Protein AF-A0A1G9I8E8-F1 (afdb_monomer)

Solvent-accessible surface area (backbone atoms only — not comparable to full-atom values): 15806 Å² total; per-residue (Å²): 134,72,60,66,37,45,59,70,52,92,55,31,94,71,44,56,79,74,56,64,44,58,50,20,52,48,49,40,49,53,46,50,48,42,73,75,57,75,45,75,67,57,52,51,50,52,47,48,40,61,58,53,51,22,57,73,54,73,74,30,82,62,73,61,39,42,29,43,33,26,44,36,33,42,28,28,50,60,29,38,78,74,76,33,38,45,76,65,53,34,49,56,37,52,53,52,56,66,71,46,55,42,87,57,97,83,42,55,46,37,43,31,78,93,46,87,48,34,33,33,67,28,37,22,41,37,15,36,40,26,40,76,74,68,38,51,69,61,14,51,53,30,50,53,46,42,53,77,74,31,41,44,97,70,52,51,37,31,44,41,78,59,100,64,84,65,53,76,52,55,31,39,42,13,28,44,32,33,27,27,47,73,73,67,40,51,70,57,27,34,50,34,32,42,38,39,54,75,72,46,32,56,98,51,22,59,51,47,41,58,16,22,59,38,11,32,27,40,12,50,18,26,38,23,25,33,54,37,25,76,74,65,21,63,46,21,42,50,35,33,47,48,25,32,52,36,32,60,75,21,40,24,79,56,97,91,44,80,39,29,29,32,42,35,90,42,74,24,63,80,56,54,84,85,56,54,76,38,71,92,75,46,99,89,55,57,49,27,35,69,49,24,42,18,21,39,32,6,40,51,13,45,50,33,24,45,58,24,39,79,74,109

pLDDT: mean 91.64, std 12.56, range [36.28, 98.94]

Structure (mmCIF, N/CA/C/O backbone):
data_AF-A0A1G9I8E8-F1
#
_entry.id   AF-A0A1G9I8E8-F1
#
loop_
_atom_site.group_PDB
_atom_site.id
_atom_site.type_symbol
_atom_site.label_atom_id
_atom_site.label_alt_id
_atom_site.label_comp_id
_atom_site.label_asym_id
_atom_site.label_entity_id
_atom_site.label_seq_id
_atom_site.pdbx_PDB_ins_code
_atom_site.Cartn_x
_atom_site.Cartn_y
_atom_site.Cartn_z
_atom_site.occupancy
_atom_site.B_iso_or_equiv
_atom_site.auth_seq_id
_atom_site.auth_comp_id
_atom_site.auth_asym_id
_atom_site.auth_atom_id
_atom_site.pdbx_PDB_model_num
ATOM 1 N N . MET A 1 1 ? 11.125 9.850 12.693 1.00 78.88 1 MET A N 1
ATOM 2 C CA . MET A 1 1 ? 10.983 8.416 12.355 1.00 78.88 1 MET A CA 1
ATOM 3 C C . MET A 1 1 ? 10.297 7.734 13.520 1.00 78.88 1 MET A C 1
ATOM 5 O O . MET A 1 1 ? 10.462 8.196 14.642 1.00 78.88 1 MET A O 1
ATOM 9 N N . GLY A 1 2 ? 9.514 6.694 13.264 1.00 77.44 2 GLY A N 1
ATOM 10 C CA . GLY A 1 2 ? 8.785 5.965 14.300 1.00 77.44 2 GLY A CA 1
ATOM 11 C C . GLY A 1 2 ? 9.647 4.918 14.993 1.00 77.44 2 GLY A C 1
ATOM 12 O O . GLY A 1 2 ? 10.607 4.397 14.416 1.00 77.44 2 GLY A O 1
ATOM 13 N N . ILE A 1 3 ? 9.295 4.603 16.234 1.00 82.25 3 ILE A N 1
ATOM 14 C CA . ILE A 1 3 ? 9.766 3.395 16.910 1.00 82.25 3 ILE A CA 1
ATOM 15 C C . ILE A 1 3 ? 9.021 2.201 16.304 1.00 82.25 3 ILE A C 1
ATOM 17 O O . ILE A 1 3 ? 7.845 2.303 15.973 1.00 82.25 3 ILE A O 1
ATOM 21 N N . THR A 1 4 ? 9.713 1.082 16.116 1.00 80.19 4 THR A N 1
ATOM 22 C CA . THR A 1 4 ? 9.204 -0.058 15.340 1.00 80.19 4 THR A CA 1
ATOM 23 C C . THR A 1 4 ? 8.465 -1.087 16.187 1.00 80.19 4 THR A C 1
ATOM 25 O O . THR A 1 4 ? 7.827 -1.975 15.630 1.00 80.19 4 THR A O 1
ATOM 28 N N . SER A 1 5 ? 8.528 -0.960 17.517 1.00 77.56 5 SER A N 1
ATOM 29 C CA . SER A 1 5 ? 7.741 -1.772 18.442 1.00 77.56 5 SER A CA 1
ATOM 30 C C . SER A 1 5 ? 7.311 -1.025 19.707 1.00 77.56 5 SER A C 1
ATOM 32 O O . SER A 1 5 ? 8.033 -0.152 20.191 1.00 77.56 5 SER A O 1
ATOM 34 N N . PHE A 1 6 ? 6.163 -1.401 20.270 1.00 76.56 6 PHE A N 1
ATOM 35 C CA . PHE A 1 6 ? 5.675 -0.915 21.560 1.00 76.56 6 PHE A CA 1
ATOM 36 C C . PHE A 1 6 ? 5.476 -2.066 22.569 1.00 76.56 6 PHE A C 1
ATOM 38 O O . PHE A 1 6 ? 4.923 -3.096 22.195 1.00 76.56 6 PHE A O 1
ATOM 45 N N . PRO A 1 7 ? 5.866 -1.916 23.852 1.00 80.12 7 PRO A N 1
ATOM 46 C CA . PRO A 1 7 ? 6.802 -0.919 24.363 1.00 80.12 7 PRO A CA 1
ATOM 47 C C . PRO A 1 7 ? 8.157 -0.950 23.636 1.00 80.12 7 PRO A C 1
ATOM 49 O O . PRO A 1 7 ? 8.53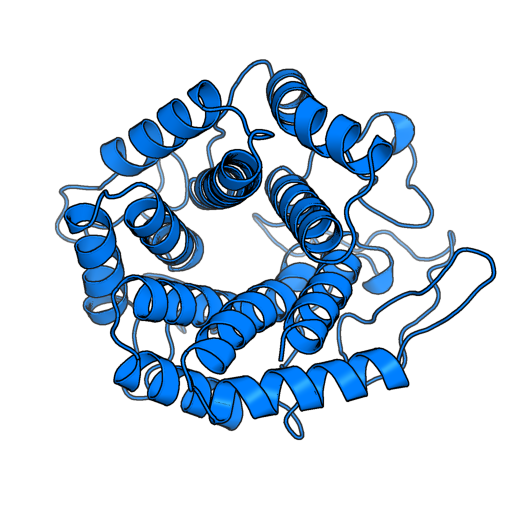1 -2.013 23.123 1.00 80.12 7 PRO A O 1
ATOM 52 N N . PRO A 1 8 ? 8.898 0.175 23.596 1.00 75.31 8 PRO A N 1
ATOM 53 C CA . PRO A 1 8 ? 10.146 0.279 22.846 1.00 75.31 8 PRO A CA 1
ATOM 54 C C . PRO A 1 8 ? 11.163 -0.806 23.229 1.00 75.31 8 PRO A C 1
ATOM 56 O O . PRO A 1 8 ? 11.521 -0.948 24.397 1.00 75.31 8 PRO A O 1
ATOM 59 N N . ALA A 1 9 ? 11.663 -1.554 22.242 1.00 68.88 9 ALA A N 1
ATOM 60 C CA . ALA A 1 9 ? 12.766 -2.493 22.448 1.00 68.88 9 ALA A CA 1
ATOM 61 C C . ALA A 1 9 ? 14.084 -1.767 22.802 1.00 68.88 9 ALA A C 1
ATOM 63 O O . ALA A 1 9 ? 14.264 -0.578 22.518 1.00 68.88 9 ALA A O 1
ATOM 64 N N . ALA A 1 10 ? 15.052 -2.486 23.379 1.00 61.44 10 ALA A N 1
ATOM 65 C CA . ALA A 1 10 ? 16.385 -1.937 23.629 1.00 61.44 10 ALA A CA 1
ATOM 66 C C . ALA A 1 10 ? 17.009 -1.401 22.322 1.00 61.44 10 ALA A C 1
ATOM 68 O O . ALA A 1 10 ? 17.051 -2.095 21.310 1.00 61.44 10 ALA A O 1
ATOM 69 N N . GLY A 1 11 ? 17.474 -0.146 22.329 1.00 58.06 11 GLY A N 1
ATOM 70 C CA . GLY A 1 11 ? 18.003 0.525 21.132 1.00 58.06 11 GLY A CA 1
ATOM 71 C C . GLY A 1 11 ? 16.961 1.242 20.257 1.00 58.06 11 GLY A C 1
ATOM 72 O O . GLY A 1 11 ? 17.349 1.905 19.293 1.00 58.06 11 GLY A O 1
ATOM 73 N N . ALA A 1 12 ? 15.671 1.208 20.616 1.00 61.28 12 ALA A N 1
ATOM 74 C CA . ALA A 1 12 ? 14.590 1.910 19.913 1.00 61.28 12 ALA A CA 1
ATOM 75 C C . ALA A 1 12 ? 14.797 3.430 19.800 1.00 61.28 12 ALA A C 1
ATOM 77 O O . ALA A 1 12 ? 14.439 4.014 18.780 1.00 61.28 12 ALA A O 1
ATOM 78 N N . ALA A 1 13 ? 15.446 4.056 20.790 1.00 59.62 13 ALA A N 1
ATOM 79 C CA . ALA A 1 13 ? 15.828 5.474 20.744 1.00 59.62 13 ALA A CA 1
ATOM 80 C C . ALA A 1 13 ? 16.757 5.799 19.558 1.00 59.62 13 ALA A C 1
ATOM 82 O O . ALA A 1 13 ? 16.776 6.913 19.040 1.00 59.62 13 ALA A O 1
ATOM 83 N N . TRP A 1 14 ? 17.504 4.800 19.081 1.00 57.22 14 TRP A N 1
ATOM 84 C CA . TRP A 1 14 ? 18.356 4.913 17.906 1.00 57.22 14 TRP A CA 1
ATOM 85 C C . TRP A 1 14 ? 17.655 4.471 16.624 1.00 57.22 14 TRP A C 1
ATOM 87 O O . TRP A 1 14 ? 18.311 4.492 15.586 1.00 57.22 14 TRP A O 1
ATOM 97 N N . HIS A 1 15 ? 16.370 4.101 16.649 1.00 61.69 15 HIS A N 1
ATOM 98 C CA . HIS A 1 15 ? 15.618 3.578 15.499 1.00 61.69 15 HIS A CA 1
ATOM 99 C C . HIS A 1 15 ? 16.387 2.481 14.739 1.00 61.69 15 HIS A C 1
ATOM 101 O O . HIS A 1 15 ? 16.534 2.538 13.517 1.00 61.69 15 HIS A O 1
ATOM 107 N N . ARG A 1 16 ? 16.972 1.532 15.480 1.00 63.31 16 ARG A N 1
ATOM 108 C CA . ARG A 1 16 ? 17.657 0.361 14.923 1.00 63.31 16 ARG A CA 1
ATOM 109 C C . ARG A 1 16 ? 16.855 -0.903 15.256 1.00 63.31 16 ARG A C 1
ATOM 111 O O . ARG A 1 16 ? 16.510 -1.059 16.425 1.00 63.31 16 ARG A O 1
ATOM 118 N N . PRO A 1 17 ? 16.622 -1.808 14.286 1.00 68.25 17 PRO A N 1
ATOM 119 C CA . PRO A 1 17 ? 16.929 -1.692 12.851 1.00 68.25 17 PRO A CA 1
ATOM 120 C C . PRO A 1 17 ? 16.013 -0.686 12.119 1.00 68.25 17 PRO A C 1
ATOM 122 O O . PRO A 1 17 ? 14.910 -0.386 12.571 1.00 68.25 17 PRO A O 1
ATOM 125 N N . LEU A 1 18 ? 16.482 -0.146 10.985 1.00 77.62 18 LEU A N 1
ATOM 126 C CA . LEU A 1 18 ? 15.663 0.701 10.112 1.00 77.62 18 LEU A CA 1
ATOM 127 C C . LEU A 1 18 ? 14.768 -0.193 9.246 1.00 77.62 18 LEU A C 1
ATOM 129 O O . LEU A 1 18 ? 15.225 -0.734 8.243 1.00 77.62 18 LEU A O 1
ATOM 133 N N . HIS A 1 19 ? 13.493 -0.316 9.608 1.00 83.81 19 HIS A N 1
ATOM 134 C CA . HIS A 1 19 ? 12.483 -0.941 8.750 1.00 83.81 19 HIS A CA 1
ATOM 135 C C . HIS A 1 19 ? 12.032 0.056 7.680 1.00 83.81 19 HIS A C 1
ATOM 137 O O . HIS A 1 19 ? 11.058 0.783 7.869 1.00 83.81 19 HIS A O 1
ATOM 143 N N . TYR A 1 20 ? 12.803 0.137 6.592 1.00 87.94 20 TYR A N 1
ATOM 144 C CA . TYR A 1 20 ? 12.691 1.181 5.571 1.00 87.94 20 TYR A CA 1
ATOM 145 C C . TYR A 1 20 ? 11.255 1.345 5.047 1.00 87.94 20 TYR A C 1
ATOM 147 O O . TYR A 1 20 ? 10.706 2.446 5.103 1.00 87.94 20 TYR A O 1
ATOM 155 N N . TRP A 1 21 ? 10.607 0.256 4.627 1.00 92.25 21 TRP A N 1
ATOM 156 C CA . TRP A 1 21 ? 9.250 0.325 4.082 1.00 92.25 21 TRP A CA 1
ATOM 157 C C . TRP A 1 21 ? 8.161 0.563 5.145 1.00 92.25 21 TRP A C 1
ATOM 159 O O . TRP A 1 21 ? 7.187 1.261 4.874 1.00 92.25 21 TRP A O 1
ATOM 169 N N . TRP A 1 22 ? 8.352 0.126 6.399 1.00 94.19 22 TRP A N 1
ATOM 170 C CA . TRP A 1 22 ? 7.441 0.506 7.495 1.00 94.19 22 TRP A CA 1
ATOM 171 C C . TRP A 1 22 ? 7.493 2.014 7.750 1.00 94.19 22 TRP A C 1
ATOM 173 O O . TRP A 1 22 ? 6.471 2.642 8.012 1.00 94.19 22 TRP A O 1
ATOM 183 N N . GLN A 1 23 ? 8.681 2.619 7.655 1.00 95.19 23 GLN A N 1
ATOM 184 C CA . GLN A 1 23 ? 8.829 4.069 7.782 1.00 95.19 23 GLN A CA 1
ATOM 185 C C . GLN A 1 23 ? 8.216 4.816 6.590 1.00 95.19 23 GLN A C 1
ATOM 187 O O . GLN A 1 23 ? 7.654 5.890 6.793 1.00 95.19 23 GLN A O 1
ATOM 192 N N . ALA A 1 24 ? 8.268 4.256 5.377 1.00 96.88 24 ALA A N 1
ATOM 193 C CA . ALA A 1 24 ? 7.539 4.805 4.232 1.00 96.88 24 ALA A CA 1
ATOM 194 C C . ALA A 1 24 ? 6.025 4.841 4.505 1.00 96.88 24 ALA A C 1
ATOM 196 O O . ALA A 1 24 ? 5.392 5.883 4.353 1.00 96.88 24 ALA A O 1
ATOM 197 N N . HIS A 1 25 ? 5.468 3.752 5.031 1.00 98.06 25 HIS A N 1
ATOM 198 C CA . HIS A 1 25 ? 4.057 3.698 5.403 1.00 98.06 25 HIS A CA 1
ATOM 199 C C . HIS A 1 25 ? 3.689 4.582 6.602 1.00 98.06 25 HIS A C 1
ATOM 201 O O . HIS A 1 25 ? 2.579 5.106 6.664 1.00 98.06 25 HIS A O 1
ATOM 207 N N . LEU A 1 26 ? 4.615 4.819 7.534 1.00 97.81 26 LEU A N 1
ATOM 208 C CA . LEU A 1 26 ? 4.418 5.820 8.581 1.00 97.81 26 LEU A CA 1
ATOM 209 C C . LEU A 1 26 ? 4.316 7.234 7.997 1.00 97.81 26 LEU A C 1
ATOM 211 O O . LEU A 1 26 ? 3.453 8.000 8.418 1.00 97.81 26 LEU A O 1
ATOM 215 N N . LEU A 1 27 ? 5.167 7.580 7.024 1.00 98.12 27 LEU A N 1
ATOM 216 C CA . LEU A 1 27 ? 5.048 8.846 6.300 1.00 98.12 27 LEU A CA 1
ATOM 217 C C . LEU A 1 27 ? 3.691 8.943 5.590 1.00 98.12 27 LEU A C 1
ATOM 219 O O . LEU A 1 27 ? 3.035 9.977 5.687 1.00 98.12 27 LEU A O 1
ATOM 223 N N . ASP A 1 28 ? 3.227 7.862 4.963 1.00 97.38 28 ASP A N 1
ATOM 224 C CA . ASP A 1 28 ? 1.892 7.803 4.359 1.00 97.38 28 ASP A CA 1
ATOM 225 C C . ASP A 1 28 ? 0.756 8.058 5.357 1.00 97.38 28 ASP A C 1
ATOM 227 O O . ASP A 1 28 ? -0.185 8.782 5.022 1.00 97.38 28 ASP A O 1
ATOM 231 N N . CYS A 1 29 ? 0.830 7.488 6.563 1.00 98.31 29 CYS A N 1
ATOM 232 C CA . CYS A 1 29 ? -0.161 7.708 7.620 1.00 98.31 29 CYS A CA 1
ATOM 233 C C . CYS A 1 29 ? -0.113 9.141 8.170 1.00 98.31 29 CYS A C 1
ATOM 235 O O . CYS A 1 29 ? -1.158 9.726 8.448 1.00 98.31 29 CYS A O 1
ATOM 237 N N . LEU A 1 30 ? 1.078 9.742 8.277 1.00 98.25 30 LEU A N 1
ATOM 238 C CA . LEU A 1 30 ? 1.219 11.159 8.631 1.00 98.25 30 LEU A CA 1
ATOM 239 C C . LEU A 1 30 ? 0.585 12.062 7.566 1.00 98.25 30 LEU A C 1
ATOM 241 O O . LEU A 1 30 ? -0.090 13.029 7.912 1.00 98.25 30 LEU A O 1
ATOM 245 N N . VAL A 1 31 ? 0.762 11.730 6.283 1.00 98.44 31 VAL A N 1
ATOM 246 C CA . VAL A 1 31 ? 0.091 12.424 5.176 1.00 98.44 31 VAL A CA 1
ATOM 247 C C . VAL A 1 31 ? -1.424 12.237 5.252 1.00 98.44 31 VAL A C 1
ATOM 249 O O . VAL A 1 31 ? -2.157 13.191 5.003 1.00 98.44 31 VAL A O 1
ATOM 252 N N . ASP A 1 32 ? -1.918 11.051 5.623 1.00 98.19 32 ASP A N 1
ATOM 253 C CA . ASP A 1 32 ? -3.357 10.848 5.800 1.00 98.19 32 ASP A CA 1
ATOM 254 C C . ASP A 1 32 ? -3.952 11.738 6.886 1.00 98.19 32 ASP A C 1
ATOM 256 O O . ASP A 1 32 ? -4.962 12.400 6.638 1.00 98.19 32 ASP A O 1
ATOM 260 N N . ALA A 1 33 ? -3.291 11.785 8.042 1.00 97.06 33 ALA A N 1
ATOM 261 C CA . ALA A 1 33 ? -3.691 12.621 9.161 1.00 97.06 33 ALA A CA 1
ATOM 262 C C . ALA A 1 33 ? -3.659 14.113 8.791 1.00 97.06 33 ALA A C 1
ATOM 264 O O . ALA A 1 33 ? -4.576 14.849 9.138 1.00 97.06 33 ALA A O 1
ATOM 265 N N . GLU A 1 34 ? -2.645 14.551 8.037 1.00 97.88 34 GLU A N 1
ATOM 266 C CA . GLU A 1 34 ? -2.541 15.930 7.541 1.00 97.88 34 GLU A CA 1
ATOM 267 C C . GLU A 1 34 ? -3.648 16.301 6.554 1.00 97.88 34 GLU A C 1
ATOM 269 O O . GLU A 1 34 ? -4.149 17.420 6.588 1.00 97.88 34 GLU A O 1
ATOM 274 N N . LEU A 1 35 ? -4.051 15.368 5.689 1.00 96.56 35 LEU A N 1
ATOM 275 C CA . LEU A 1 35 ? -5.172 15.573 4.772 1.00 96.56 35 LEU A CA 1
ATOM 276 C C . LEU A 1 35 ? -6.515 15.666 5.504 1.00 96.56 35 LEU A C 1
ATOM 278 O O . LEU A 1 35 ? -7.402 16.380 5.039 1.00 96.56 35 LEU A O 1
ATOM 282 N N . ARG A 1 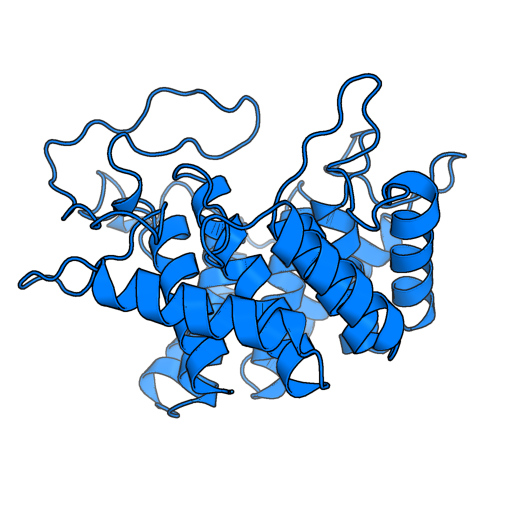36 ? -6.685 14.926 6.605 1.00 96.25 36 ARG A N 1
ATOM 283 C CA . ARG A 1 36 ? -7.922 14.923 7.395 1.00 96.25 36 ARG A CA 1
ATOM 284 C C . ARG A 1 36 ? -8.026 16.144 8.305 1.00 96.25 36 ARG A C 1
ATOM 286 O O . ARG A 1 36 ? -9.084 16.758 8.374 1.00 96.25 36 ARG A O 1
ATOM 293 N N . GLU A 1 37 ? -6.952 16.475 9.009 1.00 96.75 37 GLU A N 1
ATOM 294 C CA . GLU A 1 37 ? -6.942 17.520 10.033 1.00 96.75 37 GLU A CA 1
ATOM 295 C C . GLU A 1 37 ? -5.572 18.214 10.058 1.00 96.75 37 GLU A C 1
ATOM 297 O O . GLU A 1 37 ? -4.685 17.761 10.783 1.00 96.75 37 GLU A O 1
ATOM 302 N N . PRO A 1 38 ? -5.361 19.279 9.262 1.00 97.06 38 PRO A N 1
ATOM 303 C CA . PRO A 1 38 ? -4.060 19.933 9.119 1.00 97.06 38 PRO A CA 1
ATOM 304 C C . PRO A 1 38 ? -3.456 20.407 10.446 1.00 97.06 38 PRO A C 1
ATOM 306 O O . PRO A 1 38 ? -4.143 21.022 11.258 1.00 97.06 38 PRO A O 1
ATOM 309 N N . ASP A 1 39 ? -2.158 20.163 10.644 1.00 97.75 39 ASP A N 1
ATOM 310 C CA . ASP A 1 39 ? -1.444 20.528 11.873 1.00 97.75 39 ASP A CA 1
ATOM 311 C C . ASP A 1 39 ? 0.004 20.965 11.581 1.00 97.75 39 ASP A C 1
ATOM 313 O O . ASP A 1 39 ? 0.771 20.263 10.922 1.00 97.75 39 ASP A O 1
ATOM 317 N N . GLU A 1 40 ? 0.413 22.129 12.093 1.00 97.50 40 GLU A N 1
ATOM 318 C CA . GLU A 1 40 ? 1.741 22.707 11.833 1.00 97.50 40 GLU A CA 1
ATOM 319 C C . GLU A 1 40 ? 2.909 21.849 12.348 1.00 97.50 40 GLU A C 1
ATOM 321 O O . GLU A 1 40 ? 3.964 21.781 11.705 1.00 97.50 40 GLU A O 1
ATOM 326 N N . GLU A 1 41 ? 2.757 21.174 13.488 1.00 97.00 41 GLU A N 1
ATOM 327 C CA . GLU A 1 41 ? 3.775 20.259 14.001 1.00 97.00 41 GLU A CA 1
ATOM 328 C C . GLU A 1 41 ? 3.900 19.039 13.084 1.00 97.00 41 GLU A C 1
ATOM 330 O O . GLU A 1 41 ? 5.008 18.674 12.669 1.00 97.00 41 GLU A O 1
ATOM 335 N N . ARG A 1 42 ? 2.770 18.471 12.659 1.00 97.19 42 ARG A N 1
ATOM 336 C CA . ARG A 1 42 ? 2.742 17.361 11.706 1.00 97.19 42 ARG A CA 1
ATOM 337 C C . ARG A 1 42 ? 3.365 17.744 10.371 1.00 97.19 42 ARG A C 1
ATOM 339 O O . ARG A 1 42 ? 4.181 16.986 9.845 1.00 97.19 42 ARG A O 1
ATOM 346 N N . ARG A 1 43 ? 3.088 18.940 9.847 1.00 97.94 43 ARG A N 1
ATOM 347 C CA . ARG A 1 43 ? 3.725 19.454 8.619 1.00 97.94 43 ARG A CA 1
ATOM 348 C C . ARG A 1 43 ? 5.242 19.505 8.737 1.00 97.94 43 ARG A C 1
ATOM 350 O O . ARG A 1 43 ? 5.944 19.124 7.796 1.00 97.94 43 ARG A O 1
ATOM 357 N N . ARG A 1 44 ? 5.768 19.950 9.884 1.00 97.25 44 ARG A N 1
ATOM 358 C CA . ARG A 1 44 ? 7.217 19.953 10.158 1.00 97.25 44 ARG A CA 1
ATOM 359 C C . ARG A 1 44 ? 7.777 18.534 10.185 1.00 97.25 44 ARG A C 1
ATOM 361 O O . ARG A 1 44 ? 8.830 18.301 9.590 1.00 97.25 44 ARG A O 1
ATOM 368 N N . LEU A 1 45 ? 7.069 17.592 10.813 1.00 96.62 45 LEU A N 1
ATOM 369 C CA . LEU A 1 45 ? 7.460 16.180 10.846 1.00 96.62 45 LEU A CA 1
ATOM 370 C C . LEU A 1 45 ? 7.500 15.566 9.442 1.00 96.62 45 LEU A C 1
ATOM 372 O O . LEU A 1 45 ? 8.521 14.981 9.080 1.00 96.62 45 LEU A O 1
ATOM 376 N N . ILE A 1 46 ? 6.448 15.748 8.637 1.00 98.12 46 ILE A N 1
ATOM 377 C CA . ILE A 1 46 ? 6.369 15.259 7.249 1.00 98.12 46 ILE A CA 1
ATOM 378 C C . ILE A 1 46 ? 7.518 15.842 6.423 1.00 98.12 46 ILE A C 1
ATOM 380 O O . ILE A 1 46 ? 8.237 15.091 5.772 1.00 98.12 46 ILE A O 1
ATOM 384 N N . ARG A 1 47 ? 7.767 17.155 6.511 1.00 97.56 47 ARG A N 1
ATOM 385 C CA . ARG A 1 47 ? 8.847 17.824 5.763 1.00 97.56 47 ARG A CA 1
ATOM 386 C C . ARG A 1 47 ? 10.244 17.328 6.150 1.00 97.56 47 ARG A C 1
ATOM 388 O O . ARG A 1 47 ? 11.132 17.253 5.305 1.00 97.56 47 ARG A O 1
ATOM 395 N N . ALA A 1 48 ? 10.469 17.008 7.423 1.00 96.94 48 ALA A N 1
ATOM 396 C CA . ALA A 1 48 ? 11.757 16.506 7.900 1.00 96.94 48 ALA A CA 1
ATOM 397 C C . ALA A 1 48 ? 11.972 15.008 7.601 1.00 96.94 48 ALA A C 1
ATOM 399 O O . ALA A 1 48 ? 13.117 14.541 7.574 1.00 96.94 48 ALA A O 1
ATOM 400 N N . PHE A 1 49 ? 10.893 14.252 7.376 1.00 97.12 49 PHE A N 1
ATOM 401 C CA . PHE A 1 49 ? 10.923 12.795 7.251 1.00 97.12 49 PHE A CA 1
ATOM 402 C C . PHE A 1 49 ? 11.804 12.287 6.095 1.00 97.12 49 PHE A C 1
ATOM 404 O O . PHE A 1 49 ? 12.644 11.419 6.358 1.00 97.12 49 PHE A O 1
ATOM 411 N N . PRO A 1 50 ? 11.717 12.823 4.854 1.00 96.00 50 PRO A N 1
ATOM 412 C CA . PRO A 1 50 ? 12.543 12.359 3.740 1.00 96.00 50 PRO A CA 1
ATOM 413 C C . PRO A 1 50 ? 14.038 12.475 4.030 1.00 96.00 50 PRO A C 1
ATOM 415 O O . PRO A 1 50 ? 14.798 11.527 3.832 1.00 96.00 50 PRO A O 1
ATOM 418 N N . ARG A 1 51 ? 14.463 13.614 4.588 1.00 95.31 51 ARG A N 1
ATOM 419 C CA . ARG A 1 51 ? 15.860 13.838 4.969 1.00 95.31 51 ARG A CA 1
ATOM 420 C C . ARG A 1 51 ? 16.305 12.867 6.061 1.00 95.31 51 ARG A C 1
ATOM 422 O O . ARG A 1 51 ? 17.423 12.360 5.993 1.00 95.31 51 ARG A O 1
ATOM 429 N N . ALA A 1 52 ? 15.458 12.601 7.056 1.00 94.25 52 ALA A N 1
ATOM 430 C CA . ALA A 1 52 ? 15.766 11.633 8.105 1.00 94.25 52 ALA A CA 1
ATOM 431 C C . ALA A 1 52 ? 15.965 10.223 7.525 1.00 94.25 52 ALA A C 1
ATOM 433 O O . ALA A 1 52 ? 16.962 9.578 7.845 1.00 94.25 52 ALA A O 1
ATOM 434 N N . MET A 1 53 ? 15.077 9.789 6.624 1.00 94.31 53 MET A N 1
ATOM 435 C CA . MET A 1 53 ? 15.207 8.525 5.891 1.00 94.31 53 MET A CA 1
ATOM 436 C C . MET A 1 53 ? 16.513 8.463 5.093 1.00 94.31 53 MET A C 1
ATOM 438 O O . MET A 1 53 ? 17.275 7.511 5.243 1.00 94.31 53 MET A O 1
ATOM 442 N N . TRP A 1 54 ? 16.826 9.506 4.319 1.00 95.06 54 TRP A N 1
ATOM 443 C CA . TRP A 1 54 ? 18.049 9.587 3.515 1.00 95.06 54 TRP A CA 1
ATOM 444 C C . TRP A 1 54 ? 19.325 9.459 4.354 1.00 95.06 54 TRP A C 1
ATOM 446 O O . TRP A 1 54 ? 20.190 8.642 4.039 1.00 95.06 54 TRP A O 1
ATOM 456 N N . VAL A 1 55 ? 19.440 10.213 5.455 1.00 94.25 55 VAL A N 1
ATOM 457 C CA . VAL A 1 55 ? 20.596 10.130 6.369 1.00 94.25 55 VAL A CA 1
ATOM 458 C C . VAL A 1 55 ? 20.721 8.725 6.955 1.00 94.25 55 VAL A C 1
ATOM 460 O O . VAL A 1 55 ? 21.810 8.155 7.013 1.00 94.25 55 VAL A O 1
ATOM 463 N N . ARG A 1 56 ? 19.600 8.142 7.379 1.00 89.31 56 ARG A N 1
ATOM 464 C CA . ARG A 1 56 ? 19.569 6.849 8.071 1.00 89.31 56 ARG A CA 1
ATOM 465 C C . ARG A 1 56 ? 19.813 5.666 7.148 1.00 89.31 56 ARG A C 1
ATOM 467 O O . ARG A 1 56 ? 20.376 4.673 7.596 1.00 89.31 56 ARG A O 1
ATOM 474 N N . ASN A 1 57 ? 19.491 5.815 5.870 1.00 92.44 57 ASN A N 1
ATOM 475 C CA . ASN A 1 57 ? 19.821 4.870 4.811 1.00 92.44 57 ASN A CA 1
ATOM 476 C C . ASN A 1 57 ? 21.240 5.090 4.226 1.00 92.44 57 ASN A C 1
ATOM 478 O O . ASN A 1 57 ? 21.547 4.679 3.106 1.00 92.44 57 ASN A O 1
ATOM 482 N N . GLY A 1 58 ? 22.128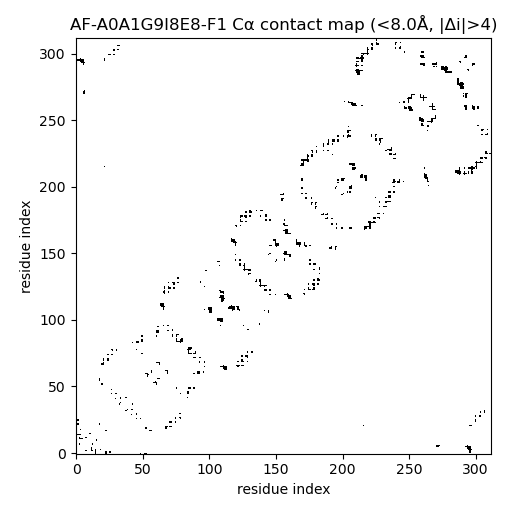 5.763 4.969 1.00 93.38 58 GLY A N 1
ATOM 483 C CA . GLY A 1 58 ? 23.519 5.980 4.567 1.00 93.38 58 GLY A CA 1
ATOM 484 C C . GLY A 1 58 ? 23.661 6.950 3.397 1.00 93.38 58 GLY A C 1
ATOM 485 O O . GLY A 1 58 ? 24.423 6.686 2.472 1.00 93.38 58 GLY A O 1
ATOM 486 N N . PHE A 1 59 ? 22.909 8.052 3.430 1.00 95.38 59 PHE A N 1
ATOM 487 C CA . PHE A 1 59 ? 22.889 9.085 2.390 1.00 95.38 59 PHE A CA 1
ATOM 488 C C . PHE A 1 59 ? 22.425 8.570 1.019 1.00 95.38 59 PHE A C 1
ATOM 490 O O . PHE A 1 59 ? 22.845 9.068 -0.031 1.00 95.38 59 PHE A O 1
ATOM 497 N N . ARG A 1 60 ? 21.512 7.592 1.016 1.00 95.12 60 ARG A N 1
ATOM 498 C CA . ARG A 1 60 ? 20.910 7.020 -0.194 1.00 95.12 60 ARG A CA 1
ATOM 499 C C . ARG A 1 60 ? 19.394 7.094 -0.138 1.00 95.12 60 ARG A C 1
ATOM 501 O O . ARG A 1 60 ? 18.782 6.830 0.892 1.00 95.12 60 ARG A O 1
ATOM 508 N N . TRP A 1 61 ? 18.787 7.438 -1.268 1.00 94.62 61 TRP A N 1
ATOM 509 C CA . TRP A 1 61 ? 17.332 7.419 -1.425 1.00 94.62 61 TRP A CA 1
ATOM 510 C C . TRP A 1 61 ? 16.791 6.020 -1.688 1.00 94.62 61 TRP A C 1
ATOM 512 O O . TRP A 1 61 ? 15.640 5.761 -1.385 1.00 94.62 61 TRP A O 1
ATOM 522 N N . THR A 1 62 ? 17.621 5.122 -2.209 1.00 95.38 62 THR A N 1
ATOM 523 C CA . THR A 1 62 ? 17.249 3.765 -2.608 1.00 95.38 62 THR A CA 1
ATOM 524 C C . THR A 1 62 ? 17.979 2.725 -1.759 1.00 95.38 62 THR A C 1
ATOM 526 O O . THR A 1 62 ? 18.984 3.034 -1.110 1.00 95.38 62 THR A O 1
ATOM 529 N N . ASN A 1 63 ? 17.480 1.492 -1.757 1.00 92.69 63 ASN A N 1
ATOM 530 C CA . ASN A 1 63 ? 18.153 0.326 -1.185 1.00 92.69 63 ASN A CA 1
ATOM 531 C C . ASN A 1 63 ? 18.208 -0.811 -2.232 1.00 92.69 63 ASN A C 1
ATOM 533 O O . ASN A 1 63 ? 18.117 -0.543 -3.433 1.00 92.69 63 ASN A O 1
ATOM 537 N N . ASP A 1 64 ? 18.419 -2.056 -1.808 1.00 94.56 64 ASP A N 1
ATOM 538 C CA . ASP A 1 64 ? 18.502 -3.190 -2.736 1.00 94.56 64 ASP A CA 1
ATOM 539 C C . ASP A 1 64 ? 17.140 -3.816 -3.075 1.00 94.56 64 ASP A C 1
ATOM 541 O O . ASP A 1 64 ? 17.084 -4.644 -3.979 1.00 94.56 64 ASP A O 1
ATOM 545 N N . TYR A 1 65 ? 16.062 -3.413 -2.402 1.00 95.75 65 TYR A N 1
ATOM 546 C CA . TYR A 1 65 ? 14.705 -3.945 -2.533 1.00 95.75 65 TYR A CA 1
ATOM 547 C C . TYR A 1 65 ? 13.830 -2.961 -3.325 1.00 95.75 65 TYR A C 1
ATOM 549 O O . TYR A 1 65 ? 13.641 -1.806 -2.945 1.00 95.75 65 TYR A O 1
ATOM 557 N N . TYR A 1 66 ? 13.334 -3.375 -4.491 1.00 97.50 66 TYR A N 1
ATOM 558 C CA . TYR A 1 66 ? 12.604 -2.468 -5.386 1.00 97.50 66 TYR A CA 1
ATOM 559 C C . TYR A 1 66 ? 11.185 -2.152 -4.905 1.00 97.50 66 TYR A C 1
ATOM 561 O O . TYR A 1 66 ? 10.653 -1.093 -5.230 1.00 97.50 66 TYR A O 1
ATOM 569 N N . ASP A 1 67 ? 10.596 -3.033 -4.108 1.00 96.06 67 ASP A N 1
ATOM 570 C CA . ASP A 1 67 ? 9.323 -2.838 -3.420 1.00 96.06 67 ASP A CA 1
ATOM 571 C C . ASP A 1 67 ? 9.462 -1.767 -2.337 1.00 96.06 67 ASP A C 1
ATOM 573 O O . ASP A 1 67 ? 8.714 -0.791 -2.353 1.00 96.06 67 ASP A O 1
ATOM 577 N N . ASP A 1 68 ? 10.482 -1.862 -1.480 1.00 95.56 68 ASP A N 1
ATOM 578 C CA . ASP A 1 68 ? 10.824 -0.814 -0.507 1.00 95.56 68 ASP A CA 1
ATOM 579 C C . ASP A 1 68 ? 10.962 0.563 -1.177 1.00 95.56 68 ASP A C 1
ATOM 581 O O . ASP A 1 68 ? 10.404 1.562 -0.711 1.00 95.56 68 ASP A O 1
ATOM 585 N N . ILE A 1 69 ? 11.699 0.608 -2.293 1.00 97.62 69 ILE A N 1
ATOM 586 C CA . ILE A 1 69 ? 11.899 1.820 -3.094 1.00 97.62 69 ILE A CA 1
ATOM 587 C C . ILE A 1 69 ? 10.562 2.364 -3.612 1.00 97.62 69 ILE A C 1
ATOM 589 O O . ILE A 1 69 ? 10.324 3.570 -3.518 1.00 97.62 69 ILE A O 1
ATOM 593 N N . ALA A 1 70 ? 9.691 1.504 -4.149 1.00 98.31 70 ALA A N 1
ATOM 594 C CA . ALA A 1 70 ? 8.388 1.908 -4.671 1.00 98.31 70 ALA A CA 1
ATOM 595 C C . ALA A 1 70 ? 7.478 2.474 -3.571 1.00 98.31 70 ALA A C 1
ATOM 597 O O . ALA A 1 70 ? 6.869 3.527 -3.771 1.00 98.31 70 ALA A O 1
ATOM 598 N N . TRP A 1 71 ? 7.450 1.851 -2.388 1.00 98.44 71 TRP A N 1
ATOM 599 C CA . TRP A 1 71 ? 6.679 2.346 -1.244 1.00 98.44 71 TRP A CA 1
ATOM 600 C C . TRP A 1 71 ? 7.127 3.723 -0.783 1.00 98.44 71 TRP A C 1
ATOM 602 O O . TRP A 1 71 ? 6.304 4.612 -0.562 1.00 98.44 71 TRP A O 1
ATOM 612 N N . PHE A 1 72 ? 8.436 3.940 -0.679 1.00 98.19 72 PHE A N 1
ATOM 613 C CA . PHE A 1 72 ? 8.935 5.253 -0.299 1.00 98.19 72 PHE A CA 1
ATOM 614 C C . PHE A 1 72 ? 8.704 6.302 -1.392 1.00 98.19 72 PHE A C 1
ATOM 616 O O . PHE A 1 72 ? 8.364 7.440 -1.076 1.00 98.19 72 PHE A O 1
ATOM 623 N N . GLY A 1 73 ? 8.797 5.917 -2.668 1.00 98.44 73 GLY A N 1
ATOM 624 C CA . GLY A 1 73 ? 8.408 6.770 -3.790 1.00 98.44 73 GLY A CA 1
ATOM 625 C C . GLY A 1 73 ? 6.958 7.241 -3.694 1.00 98.44 73 GLY A C 1
ATOM 626 O O . GLY A 1 73 ? 6.706 8.438 -3.809 1.00 98.44 73 GLY A O 1
ATOM 627 N N . LEU A 1 74 ? 6.023 6.331 -3.402 1.00 98.50 74 LEU A N 1
ATOM 628 C CA . LEU A 1 74 ? 4.610 6.664 -3.188 1.00 98.50 74 LEU A CA 1
ATOM 629 C C . LEU A 1 74 ? 4.416 7.636 -2.019 1.00 98.50 74 LEU A C 1
ATOM 631 O O . LEU A 1 74 ? 3.722 8.640 -2.171 1.00 98.50 74 LEU A O 1
ATOM 635 N N . ALA A 1 75 ? 5.072 7.395 -0.884 1.00 98.31 75 ALA A N 1
ATOM 636 C CA . ALA A 1 75 ? 4.971 8.285 0.270 1.00 98.31 75 ALA A CA 1
ATOM 637 C C . ALA A 1 75 ? 5.538 9.692 -0.022 1.00 98.31 75 ALA A C 1
ATOM 639 O O . ALA A 1 75 ? 4.951 10.700 0.383 1.00 98.31 75 ALA A O 1
ATOM 640 N N . LEU A 1 76 ? 6.652 9.785 -0.765 1.00 98.50 76 LEU A N 1
ATOM 641 C CA . LEU A 1 76 ? 7.222 11.065 -1.205 1.00 98.50 76 LEU A CA 1
ATOM 642 C C . LEU A 1 76 ? 6.328 11.797 -2.204 1.00 98.50 76 LEU A C 1
ATOM 644 O O . LEU A 1 76 ? 6.205 13.018 -2.116 1.00 98.50 76 LEU A O 1
ATOM 648 N N . GLU A 1 77 ? 5.724 11.073 -3.142 1.00 98.50 77 GLU A N 1
ATOM 649 C CA . GLU A 1 77 ? 4.785 11.620 -4.119 1.00 98.50 77 GLU A CA 1
ATOM 650 C C . GLU A 1 77 ? 3.573 12.231 -3.405 1.00 98.50 77 GLU A C 1
ATOM 652 O O . GLU A 1 77 ? 3.269 13.412 -3.598 1.00 98.50 77 GLU A O 1
ATOM 657 N N . ARG A 1 78 ? 2.969 11.488 -2.470 1.00 98.25 78 ARG A N 1
ATOM 658 C CA . ARG A 1 78 ? 1.817 11.956 -1.691 1.00 98.25 78 ARG A CA 1
ATOM 659 C C . ARG A 1 78 ? 2.156 13.157 -0.810 1.00 98.25 78 ARG A C 1
ATOM 661 O O . ARG A 1 78 ? 1.400 14.126 -0.788 1.00 98.25 78 ARG A O 1
ATOM 668 N N . ALA A 1 79 ? 3.305 13.145 -0.132 1.00 98.31 79 ALA A N 1
ATOM 669 C CA . ALA A 1 79 ? 3.790 14.312 0.610 1.00 98.31 79 ALA A CA 1
ATOM 670 C C . ALA A 1 79 ? 4.085 15.505 -0.324 1.00 98.31 79 ALA A C 1
ATOM 672 O O . ALA A 1 79 ? 3.864 16.665 0.037 1.00 98.31 79 ALA A O 1
ATOM 673 N N . GLY A 1 80 ? 4.557 15.235 -1.544 1.00 97.94 80 GLY A N 1
ATOM 674 C CA . GLY A 1 80 ? 4.817 16.220 -2.592 1.00 97.94 80 GLY A CA 1
ATOM 675 C C . GLY A 1 80 ? 3.568 16.992 -3.010 1.00 97.94 80 GLY A C 1
ATOM 676 O O . GLY A 1 80 ? 3.646 18.212 -3.154 1.00 97.94 80 GLY A O 1
ATOM 677 N N . ARG A 1 81 ? 2.405 16.329 -3.086 1.00 97.31 81 ARG A N 1
ATOM 678 C CA . ARG A 1 81 ? 1.108 16.984 -3.360 1.00 97.31 81 ARG A CA 1
ATOM 679 C C . ARG A 1 81 ? 0.728 18.048 -2.324 1.00 97.31 81 ARG A C 1
ATOM 681 O O . ARG A 1 81 ? -0.019 18.965 -2.641 1.00 97.31 81 ARG A O 1
ATOM 688 N N . LEU A 1 82 ? 1.269 17.958 -1.106 1.00 97.06 82 LEU A N 1
ATOM 689 C CA . LEU A 1 82 ? 1.087 18.940 -0.028 1.00 97.06 82 LEU A CA 1
ATOM 690 C C . LEU A 1 82 ? 2.189 20.017 0.018 1.00 97.06 82 LEU A C 1
ATOM 692 O O . LEU A 1 82 ? 2.197 20.857 0.923 1.00 97.06 82 LEU A O 1
ATOM 696 N N . GLY A 1 83 ? 3.157 19.969 -0.904 1.00 97.19 83 GLY A N 1
ATOM 697 C CA . GLY A 1 83 ? 4.367 20.794 -0.865 1.00 97.19 83 GLY A CA 1
ATOM 698 C C . GLY A 1 83 ? 5.345 20.402 0.252 1.00 97.19 83 GLY A C 1
ATOM 699 O O . GLY A 1 83 ? 6.142 21.232 0.688 1.00 97.19 83 GLY A O 1
ATOM 700 N N . LEU A 1 84 ? 5.266 19.163 0.758 1.00 96.75 84 LEU A N 1
ATOM 701 C CA . LEU A 1 84 ? 6.063 18.665 1.891 1.00 96.75 84 LEU A CA 1
ATOM 702 C C . LEU A 1 84 ? 6.977 17.480 1.535 1.00 96.75 84 LEU A C 1
ATOM 704 O O . LEU A 1 84 ? 7.679 16.975 2.409 1.00 96.75 84 LEU A O 1
ATOM 708 N N . GLY A 1 85 ? 6.957 17.022 0.282 1.00 92.62 85 GLY A N 1
ATOM 709 C CA . GLY A 1 85 ? 7.799 15.925 -0.199 1.00 92.62 85 GLY A CA 1
ATOM 710 C C . GLY A 1 85 ? 9.244 16.341 -0.494 1.00 92.62 85 GLY A C 1
ATOM 711 O O . GLY A 1 85 ? 9.660 17.469 -0.236 1.00 92.62 85 GLY A O 1
ATOM 712 N N . ASP A 1 86 ? 10.002 15.423 -1.094 1.00 97.06 86 ASP A N 1
ATOM 713 C CA . ASP A 1 86 ? 11.357 15.677 -1.597 1.00 97.06 86 ASP A CA 1
ATOM 714 C C . ASP A 1 86 ? 11.409 15.386 -3.110 1.00 97.06 86 ASP A C 1
ATOM 716 O O . ASP A 1 86 ? 11.545 14.226 -3.513 1.00 97.06 86 ASP A O 1
ATOM 720 N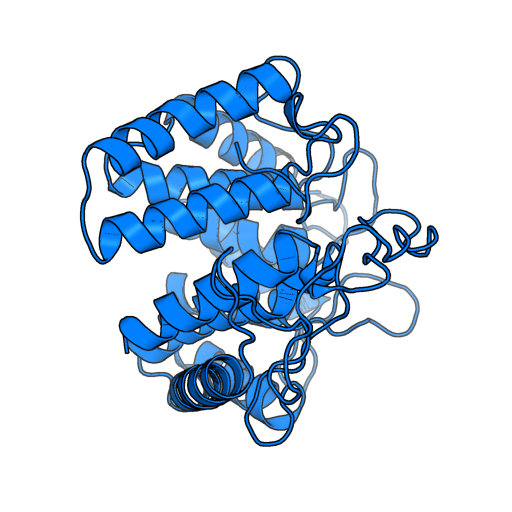 N . PRO A 1 87 ? 11.287 16.415 -3.976 1.00 96.75 87 PRO A N 1
ATOM 721 C CA . PRO A 1 87 ? 11.252 16.222 -5.427 1.00 96.75 87 PRO A CA 1
ATOM 722 C C . PRO A 1 87 ? 12.524 15.585 -6.000 1.00 96.75 87 PRO A C 1
ATOM 724 O O . PRO A 1 87 ? 12.483 14.960 -7.061 1.00 96.75 87 PRO A O 1
ATOM 727 N N . ARG A 1 88 ? 13.672 15.745 -5.327 1.00 97.31 88 ARG A N 1
ATOM 728 C CA . ARG A 1 88 ? 14.931 15.122 -5.750 1.00 97.31 88 ARG A CA 1
ATOM 729 C C . ARG A 1 88 ? 14.923 13.635 -5.417 1.00 97.31 88 ARG A C 1
ATOM 731 O O . ARG A 1 88 ? 15.265 12.835 -6.283 1.00 97.31 88 ARG A O 1
ATOM 738 N N . GLY A 1 89 ? 14.544 13.276 -4.192 1.00 97.62 89 GLY A N 1
ATOM 739 C CA . GLY A 1 89 ? 14.403 11.890 -3.756 1.00 97.62 89 GLY A CA 1
ATOM 740 C C . GLY A 1 89 ? 13.399 11.129 -4.618 1.00 97.62 89 GLY A C 1
ATOM 741 O O . GLY A 1 89 ? 13.720 10.051 -5.112 1.00 97.62 89 GLY A O 1
ATOM 742 N N . LEU A 1 90 ? 12.242 11.740 -4.893 1.00 98.50 90 LEU A N 1
ATOM 743 C CA . LEU A 1 90 ? 11.217 11.169 -5.766 1.00 98.50 90 LEU A CA 1
ATOM 744 C C . LEU A 1 90 ? 11.759 10.877 -7.172 1.00 98.50 90 LEU A C 1
ATOM 746 O O . LEU A 1 90 ? 11.606 9.762 -7.662 1.00 98.50 90 LEU A O 1
ATOM 750 N N . ARG A 1 91 ? 12.460 11.834 -7.794 1.00 98.44 91 ARG A N 1
ATOM 751 C CA . ARG A 1 91 ? 13.072 11.641 -9.121 1.00 98.44 91 ARG A CA 1
ATOM 752 C C . ARG A 1 91 ? 14.058 10.473 -9.139 1.00 98.44 91 ARG A C 1
ATOM 754 O O . ARG A 1 91 ? 13.962 9.612 -10.001 1.00 98.44 91 ARG A O 1
ATOM 761 N N . VAL A 1 92 ? 14.959 10.404 -8.153 1.00 98.50 92 VAL A N 1
ATOM 762 C CA . VAL A 1 92 ? 15.943 9.310 -8.038 1.00 98.50 92 VAL A CA 1
ATOM 763 C C . VAL A 1 92 ? 15.258 7.944 -7.935 1.00 98.50 92 VAL A C 1
ATOM 765 O O . VAL A 1 92 ? 15.741 6.966 -8.503 1.00 98.50 92 VAL A O 1
ATOM 768 N N . ILE A 1 93 ? 14.141 7.869 -7.212 1.00 98.50 93 ILE A N 1
ATOM 769 C CA . ILE A 1 93 ? 13.355 6.644 -7.054 1.00 98.50 93 ILE A CA 1
ATOM 770 C C . ILE A 1 93 ? 12.672 6.247 -8.365 1.00 98.50 93 ILE A C 1
ATOM 772 O O . ILE A 1 93 ? 12.800 5.096 -8.784 1.00 98.50 93 ILE A O 1
ATOM 776 N N . VAL A 1 94 ? 11.996 7.189 -9.029 1.00 98.50 94 VAL A N 1
ATOM 777 C CA . VAL A 1 94 ? 11.322 6.947 -10.314 1.00 98.50 94 VAL A CA 1
ATOM 778 C C . VAL A 1 94 ? 12.329 6.480 -11.366 1.00 98.50 94 VAL A C 1
ATOM 780 O O . VAL A 1 94 ? 12.116 5.435 -11.981 1.00 98.50 94 VAL A O 1
ATOM 783 N N . ASP A 1 95 ? 13.470 7.163 -11.492 1.00 98.44 95 ASP A N 1
ATOM 784 C CA . ASP A 1 95 ? 14.547 6.788 -12.417 1.00 98.44 95 ASP A CA 1
ATOM 785 C C . ASP A 1 95 ? 15.086 5.381 -12.113 1.00 98.44 95 ASP A C 1
ATOM 787 O O . ASP A 1 95 ? 15.334 4.579 -13.019 1.00 98.44 95 ASP A O 1
ATOM 791 N N . ARG A 1 96 ? 15.244 5.045 -10.824 1.00 98.12 96 ARG A N 1
ATOM 792 C CA . ARG A 1 96 ? 15.720 3.725 -10.392 1.00 98.12 96 ARG A CA 1
ATOM 793 C C . ARG A 1 96 ? 14.744 2.614 -10.766 1.00 98.12 96 ARG A C 1
ATOM 795 O O . ARG A 1 96 ? 15.202 1.557 -11.200 1.00 98.12 96 ARG A O 1
ATOM 802 N N . LEU A 1 97 ? 13.443 2.829 -10.584 1.00 98.31 97 LEU A N 1
ATOM 803 C CA . LEU A 1 97 ? 12.409 1.856 -10.938 1.00 98.31 97 LEU A CA 1
ATOM 804 C C . LEU A 1 97 ? 12.295 1.715 -12.459 1.00 98.31 97 LEU A C 1
ATOM 806 O O . LEU A 1 97 ? 12.360 0.601 -12.975 1.00 98.31 97 LEU A O 1
ATOM 810 N N . ALA A 1 98 ? 12.212 2.829 -13.190 1.00 97.38 98 ALA A N 1
ATOM 811 C CA . ALA A 1 98 ? 12.112 2.829 -14.648 1.00 97.38 98 ALA A CA 1
ATOM 812 C C . ALA A 1 98 ? 13.319 2.134 -15.306 1.00 97.38 98 ALA A C 1
ATOM 814 O O . ALA A 1 98 ? 13.161 1.311 -16.212 1.00 97.38 98 ALA A O 1
ATOM 815 N N . GLY A 1 99 ? 14.530 2.402 -14.806 1.00 97.00 99 GLY A N 1
ATOM 816 C CA . GLY A 1 99 ? 15.769 1.798 -15.299 1.00 97.00 99 GLY A CA 1
ATOM 817 C C . GLY A 1 99 ? 15.970 0.326 -14.921 1.00 97.00 99 GLY A C 1
ATOM 818 O O . GLY A 1 99 ? 16.842 -0.329 -15.489 1.00 97.00 99 GLY A O 1
ATOM 819 N N . ALA A 1 100 ? 15.190 -0.213 -13.980 1.00 96.69 100 ALA A N 1
ATOM 820 C CA . ALA A 1 100 ? 15.332 -1.590 -13.506 1.00 96.69 100 ALA A CA 1
ATOM 821 C C . ALA A 1 100 ? 14.497 -2.610 -14.288 1.00 96.69 100 ALA A C 1
ATOM 823 O O . ALA A 1 100 ? 14.619 -3.811 -14.038 1.00 96.69 100 ALA A O 1
ATOM 824 N N . TRP A 1 101 ? 13.665 -2.161 -15.234 1.00 95.81 101 TRP A N 1
ATOM 825 C CA . TRP A 1 101 ? 12.830 -3.064 -16.015 1.00 95.81 101 TRP A CA 1
ATOM 826 C C . TRP A 1 101 ? 13.673 -4.050 -16.829 1.00 95.81 101 TRP A C 1
ATOM 828 O O . TRP A 1 101 ? 14.501 -3.667 -17.662 1.00 95.81 101 TRP A O 1
ATOM 838 N N . ARG A 1 102 ? 13.414 -5.344 -16.640 1.00 94.94 102 ARG A N 1
ATOM 839 C CA . ARG A 1 102 ? 14.185 -6.417 -17.268 1.00 94.94 102 ARG A CA 1
ATOM 840 C C . ARG A 1 102 ? 13.728 -6.671 -18.700 1.00 94.94 102 ARG A C 1
ATOM 842 O O . ARG A 1 102 ? 12.541 -6.642 -19.015 1.00 94.94 102 ARG A O 1
ATOM 849 N N . ARG A 1 103 ? 14.699 -6.878 -19.592 1.00 92.56 103 ARG A N 1
ATOM 850 C CA . ARG A 1 103 ? 14.480 -7.087 -21.037 1.00 92.56 103 ARG A CA 1
ATOM 851 C C . ARG A 1 103 ? 14.496 -8.566 -21.443 1.00 92.56 103 ARG A C 1
ATOM 853 O O . ARG A 1 103 ? 14.469 -8.864 -22.630 1.00 92.56 103 ARG A O 1
ATOM 860 N N . ASP A 1 104 ? 14.582 -9.466 -20.467 1.00 93.19 104 ASP A N 1
ATOM 861 C CA . ASP A 1 104 ? 14.455 -10.907 -20.676 1.00 93.19 104 ASP A CA 1
ATOM 862 C C . ASP A 1 104 ? 13.005 -11.301 -21.036 1.00 93.19 104 ASP A C 1
ATOM 864 O O . ASP A 1 104 ? 12.092 -10.471 -21.050 1.00 93.19 104 ASP A O 1
ATOM 868 N N . ALA A 1 105 ? 12.788 -12.584 -21.334 1.00 89.06 105 ALA A N 1
ATOM 869 C CA . ALA A 1 105 ? 11.476 -13.105 -21.720 1.00 89.06 105 ALA A CA 1
ATOM 870 C C . ALA A 1 105 ? 10.425 -13.056 -20.593 1.00 89.06 105 ALA A C 1
ATOM 872 O O . ALA A 1 105 ? 9.228 -13.149 -20.877 1.00 89.06 105 ALA A O 1
ATOM 873 N N . LEU A 1 106 ? 10.840 -12.931 -19.326 1.00 90.25 106 LEU A N 1
ATOM 874 C CA . LEU A 1 106 ? 9.926 -12.779 -18.192 1.00 90.25 106 LEU A CA 1
ATOM 875 C C . LEU A 1 106 ? 9.465 -11.326 -18.063 1.00 90.25 106 LEU A C 1
ATOM 877 O O . LEU A 1 106 ? 8.303 -11.075 -17.737 1.00 90.25 106 LEU A O 1
ATOM 881 N N . GLY A 1 107 ? 10.345 -10.374 -18.373 1.00 94.06 107 GLY A N 1
ATOM 882 C CA . GLY A 1 107 ? 10.112 -8.953 -18.175 1.00 94.06 107 GLY A CA 1
ATOM 883 C C . GLY A 1 107 ? 9.945 -8.596 -16.695 1.00 94.06 107 GLY A C 1
ATOM 884 O O . GLY A 1 107 ? 10.360 -9.333 -15.799 1.00 94.06 107 GLY A O 1
ATOM 885 N N . GLY A 1 108 ? 9.301 -7.457 -16.440 1.00 95.38 108 GLY A N 1
ATOM 886 C CA . GLY A 1 108 ? 8.981 -6.996 -15.092 1.00 95.38 108 GLY A CA 1
ATOM 887 C C . GLY A 1 108 ? 10.182 -6.445 -14.325 1.00 95.38 108 GLY A C 1
ATOM 888 O O . GLY A 1 108 ? 11.318 -6.405 -14.810 1.00 95.38 108 GLY A O 1
ATOM 889 N N . LEU A 1 109 ? 9.904 -5.993 -13.106 1.00 96.00 109 LEU A N 1
ATOM 890 C CA . LEU A 1 109 ? 10.901 -5.475 -12.179 1.00 96.00 109 LEU A CA 1
ATOM 891 C C . LEU A 1 109 ? 11.387 -6.596 -11.245 1.00 96.00 109 LEU A C 1
ATOM 893 O O . LEU A 1 109 ? 10.564 -7.368 -10.745 1.00 96.00 109 LEU A O 1
ATOM 897 N N . PRO A 1 110 ? 12.707 -6.721 -11.016 1.00 95.75 110 PRO A N 1
ATOM 898 C CA . PRO A 1 110 ? 13.245 -7.652 -10.031 1.00 95.75 110 PRO A CA 1
ATOM 899 C C . PRO A 1 110 ? 12.783 -7.284 -8.625 1.00 95.75 110 PRO A C 1
ATOM 901 O O . PRO A 1 110 ? 12.660 -6.105 -8.311 1.00 95.75 110 PRO A O 1
ATOM 904 N N . TRP A 1 111 ? 12.605 -8.288 -7.765 1.00 94.38 111 TRP A N 1
ATOM 905 C CA . TRP A 1 111 ? 12.320 -8.042 -6.352 1.00 94.38 111 TRP A CA 1
ATOM 906 C C . TRP A 1 111 ? 13.457 -7.279 -5.664 1.00 94.38 111 TRP A C 1
ATOM 908 O O . TRP A 1 111 ? 13.244 -6.234 -5.052 1.00 94.38 111 TRP A O 1
ATOM 918 N N . ARG A 1 112 ? 14.690 -7.757 -5.850 1.00 94.25 112 ARG A N 1
ATOM 919 C CA . ARG A 1 112 ? 15.903 -7.117 -5.337 1.00 94.25 112 ARG A CA 1
ATOM 920 C C . ARG A 1 112 ? 17.014 -7.079 -6.377 1.00 94.25 112 ARG A C 1
ATOM 922 O O . ARG A 1 112 ? 16.990 -7.802 -7.376 1.00 94.25 112 ARG A O 1
ATOM 929 N N . VAL A 1 113 ? 18.017 -6.245 -6.138 1.00 92.44 113 VAL A N 1
ATOM 930 C CA . VAL A 1 113 ? 19.212 -6.160 -6.983 1.00 92.44 113 VAL A CA 1
ATOM 931 C C . VAL A 1 113 ? 19.866 -7.538 -7.110 1.00 92.44 113 VAL A C 1
ATOM 933 O O . VAL A 1 113 ? 20.148 -8.204 -6.119 1.00 92.44 113 VAL A O 1
ATOM 936 N N . GLY A 1 114 ? 20.101 -7.961 -8.354 1.00 90.75 114 GLY A N 1
ATOM 937 C CA . GLY A 1 114 ? 20.703 -9.261 -8.663 1.00 90.75 114 GLY A CA 1
ATOM 938 C C . GLY A 1 114 ? 19.744 -10.454 -8.623 1.00 90.75 114 GLY A C 1
ATOM 939 O O . GLY A 1 114 ? 20.193 -11.568 -8.863 1.00 90.75 114 GLY A O 1
ATOM 940 N N . ASP A 1 115 ? 18.451 -10.248 -8.356 1.00 87.06 115 ASP A N 1
ATOM 941 C CA . ASP A 1 115 ? 17.465 -11.332 -8.332 1.00 87.06 115 ASP A CA 1
ATOM 942 C C . ASP A 1 115 ? 16.807 -11.568 -9.697 1.00 87.06 115 ASP A C 1
ATOM 944 O O . ASP A 1 115 ? 16.584 -10.637 -10.486 1.00 87.06 115 ASP A O 1
ATOM 948 N N . GLU A 1 116 ? 16.421 -12.820 -9.932 1.00 90.25 116 GLU A N 1
ATOM 949 C CA . GLU A 1 116 ? 15.576 -13.228 -11.057 1.00 90.25 116 GLU A CA 1
ATOM 950 C C . GLU A 1 116 ? 14.096 -13.279 -10.680 1.00 90.25 116 GLU A C 1
ATOM 952 O O . GLU A 1 116 ? 13.226 -13.241 -11.550 1.00 90.25 116 GLU A O 1
ATOM 957 N N . PHE A 1 117 ? 13.787 -13.279 -9.382 1.00 91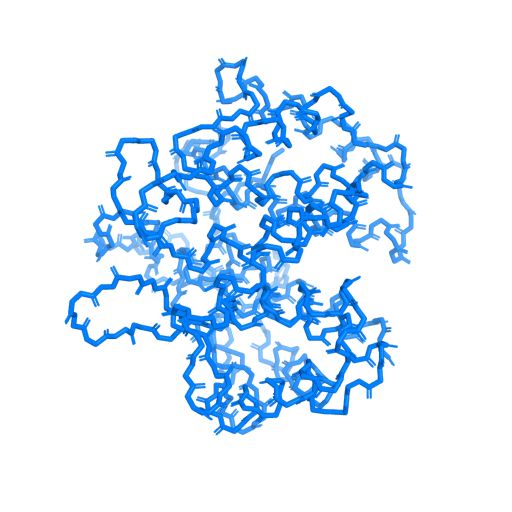.94 117 PHE A N 1
ATOM 958 C CA . PHE A 1 117 ? 12.410 -13.249 -8.920 1.00 91.94 117 PHE A CA 1
ATOM 959 C C . PHE A 1 117 ? 11.709 -11.938 -9.321 1.00 91.94 117 PHE A C 1
ATOM 961 O O . PHE A 1 117 ? 12.272 -10.844 -9.197 1.00 91.94 117 PHE A O 1
ATOM 968 N N . ARG A 1 118 ? 10.476 -12.063 -9.826 1.00 93.94 118 ARG A N 1
ATOM 969 C CA . ARG A 1 118 ? 9.565 -10.962 -10.182 1.00 93.94 118 ARG A CA 1
ATOM 970 C C . ARG A 1 118 ? 8.257 -11.172 -9.434 1.00 93.94 118 ARG A C 1
ATOM 972 O O . ARG A 1 118 ? 7.724 -12.286 -9.442 1.00 93.94 118 ARG A O 1
ATOM 979 N N . ASN A 1 119 ? 7.748 -10.127 -8.797 1.00 95.50 119 ASN A N 1
ATOM 980 C CA . ASN A 1 119 ? 6.641 -10.248 -7.860 1.00 95.50 119 ASN A CA 1
ATOM 981 C C . ASN A 1 119 ? 5.707 -9.027 -7.893 1.00 95.50 119 ASN A C 1
ATOM 983 O O . ASN A 1 119 ? 6.084 -7.924 -8.294 1.00 95.50 119 ASN A O 1
ATOM 987 N N . ALA A 1 120 ? 4.460 -9.246 -7.484 1.00 97.31 120 ALA A N 1
ATOM 988 C CA . ALA A 1 120 ? 3.441 -8.214 -7.361 1.00 97.31 120 ALA A CA 1
ATOM 989 C C . ALA A 1 120 ? 3.817 -7.080 -6.382 1.00 97.31 120 ALA A C 1
ATOM 991 O O . ALA A 1 120 ? 3.550 -5.929 -6.726 1.00 97.31 120 ALA A O 1
ATOM 992 N N . PRO A 1 121 ? 4.507 -7.342 -5.250 1.00 96.25 121 PRO A N 1
ATOM 993 C CA . PRO A 1 121 ? 4.942 -6.309 -4.307 1.00 96.25 121 PRO A CA 1
ATOM 994 C C . PRO A 1 121 ? 5.825 -5.209 -4.893 1.00 96.25 121 PRO A C 1
ATOM 996 O O . PRO A 1 121 ? 5.841 -4.114 -4.349 1.00 96.25 121 PRO A O 1
ATOM 999 N N . VAL A 1 122 ? 6.544 -5.464 -5.991 1.00 97.44 122 VAL A N 1
ATOM 1000 C CA . VAL A 1 122 ? 7.261 -4.403 -6.716 1.00 97.44 122 VAL A CA 1
ATOM 1001 C C . VAL A 1 122 ? 6.357 -3.764 -7.761 1.00 97.44 122 VAL A C 1
ATOM 1003 O O . VAL A 1 122 ? 6.260 -2.544 -7.863 1.00 97.44 122 VAL A O 1
ATOM 1006 N N . MET A 1 123 ? 5.697 -4.600 -8.559 1.00 98.12 123 MET A N 1
ATOM 1007 C CA . MET A 1 123 ? 4.985 -4.170 -9.759 1.00 98.12 123 MET A CA 1
ATOM 1008 C C . MET A 1 123 ? 3.744 -3.332 -9.451 1.00 98.12 123 MET A C 1
ATOM 1010 O O . MET A 1 123 ? 3.523 -2.322 -10.113 1.00 98.12 123 MET A O 1
ATOM 1014 N N . GLY A 1 124 ? 2.962 -3.721 -8.443 1.00 98.56 124 GLY A N 1
ATOM 1015 C CA . GLY A 1 124 ? 1.765 -3.007 -8.001 1.00 98.56 124 GLY A CA 1
ATOM 1016 C C . GLY A 1 124 ? 2.059 -1.565 -7.574 1.00 98.56 124 GLY A C 1
ATOM 1017 O O . GLY A 1 124 ? 1.573 -0.639 -8.225 1.00 98.56 124 GLY A O 1
ATOM 1018 N N . PRO A 1 125 ? 2.884 -1.326 -6.536 1.00 98.75 125 PRO A N 1
ATOM 1019 C CA . PRO A 1 125 ? 3.190 0.036 -6.107 1.00 98.75 125 PRO A CA 1
ATOM 1020 C C . PRO A 1 125 ? 3.969 0.836 -7.159 1.00 98.75 125 PRO A C 1
ATOM 1022 O O . PRO A 1 125 ? 3.739 2.038 -7.281 1.00 98.75 125 PRO A O 1
ATOM 1025 N N . ALA A 1 126 ? 4.830 0.201 -7.968 1.00 98.75 126 ALA A N 1
ATOM 1026 C CA . ALA A 1 126 ? 5.488 0.887 -9.080 1.00 98.75 126 ALA A CA 1
ATOM 1027 C C . ALA A 1 126 ? 4.478 1.378 -10.129 1.00 98.75 126 ALA A C 1
ATOM 1029 O O . ALA A 1 126 ? 4.595 2.511 -10.585 1.00 98.75 126 ALA A O 1
ATOM 1030 N N . ALA A 1 127 ? 3.464 0.575 -10.477 1.00 98.88 127 ALA A N 1
ATOM 1031 C CA . ALA A 1 127 ? 2.417 0.980 -11.415 1.00 98.88 127 ALA A CA 1
ATOM 1032 C C . ALA A 1 127 ? 1.656 2.222 -10.927 1.00 98.88 127 ALA A C 1
ATOM 1034 O O . ALA A 1 127 ? 1.474 3.169 -11.691 1.00 98.88 127 ALA A O 1
ATOM 1035 N N . ILE A 1 128 ? 1.274 2.235 -9.646 1.00 98.94 128 ILE A N 1
ATOM 1036 C CA . ILE A 1 128 ? 0.601 3.376 -9.008 1.00 98.94 128 ILE A CA 1
ATOM 1037 C C . ILE A 1 128 ? 1.506 4.605 -9.045 1.00 98.94 128 ILE A C 1
ATOM 1039 O O . ILE A 1 128 ? 1.076 5.683 -9.446 1.00 98.94 128 ILE A O 1
ATOM 1043 N N . LEU A 1 129 ? 2.773 4.448 -8.652 1.00 98.88 129 LEU A N 1
ATOM 1044 C CA . LEU A 1 129 ? 3.722 5.554 -8.632 1.00 98.88 129 LEU A CA 1
ATOM 1045 C C . LEU A 1 129 ? 3.909 6.143 -10.029 1.00 98.88 129 LEU A C 1
ATOM 1047 O O . LEU A 1 129 ? 3.820 7.357 -10.179 1.00 98.88 129 LEU A O 1
ATOM 1051 N N . PHE A 1 130 ? 4.126 5.295 -11.040 1.00 98.88 130 PHE A N 1
ATOM 1052 C CA . PHE A 1 130 ? 4.281 5.724 -12.427 1.00 98.88 130 PHE A CA 1
ATOM 1053 C C . PHE A 1 130 ? 3.060 6.497 -12.922 1.00 98.88 130 PHE A C 1
ATOM 1055 O O . PHE A 1 130 ? 3.236 7.576 -13.479 1.00 98.88 130 PHE A O 1
ATOM 1062 N N . ALA A 1 131 ? 1.844 6.015 -12.655 1.00 98.75 131 ALA A N 1
ATOM 1063 C CA . ALA A 1 131 ? 0.629 6.728 -13.044 1.00 98.75 131 ALA A CA 1
ATOM 1064 C C . ALA A 1 131 ? 0.567 8.118 -12.389 1.00 98.75 131 ALA A C 1
ATOM 1066 O O . ALA A 1 131 ? 0.343 9.126 -13.055 1.00 98.75 131 ALA A O 1
ATOM 1067 N N . ARG A 1 132 ? 0.869 8.198 -11.088 1.00 98.50 132 ARG A N 1
ATOM 1068 C CA . ARG A 1 132 ? 0.817 9.451 -10.323 1.00 98.50 132 ARG A CA 1
ATOM 1069 C C . ARG A 1 132 ? 1.852 10.489 -10.751 1.00 98.50 132 ARG A C 1
ATOM 1071 O O . ARG A 1 132 ? 1.589 11.681 -10.613 1.00 98.50 132 ARG A O 1
ATOM 1078 N N . VAL A 1 133 ? 3.007 10.062 -11.262 1.00 98.31 133 VAL A N 1
ATOM 1079 C CA . VAL A 1 133 ? 4.045 10.972 -11.781 1.00 98.31 133 VAL A CA 1
ATOM 1080 C C . VAL A 1 133 ? 3.916 11.248 -13.287 1.00 98.31 133 VAL A C 1
ATOM 1082 O O . VAL A 1 133 ? 4.753 11.961 -13.835 1.00 98.31 133 VAL A O 1
ATOM 1085 N N . GLY A 1 134 ? 2.870 10.733 -13.946 1.00 98.06 134 GLY A N 1
ATOM 1086 C CA . GLY A 1 134 ? 2.581 10.964 -15.368 1.00 98.06 134 GLY A CA 1
ATOM 1087 C C . GLY A 1 134 ? 3.320 10.038 -16.341 1.00 98.06 134 GLY A C 1
ATOM 1088 O O . GLY A 1 134 ? 3.349 10.297 -17.542 1.00 98.06 134 GLY A O 1
ATOM 1089 N N . GLU A 1 135 ? 3.913 8.951 -15.849 1.00 98.25 135 GLU A N 1
ATOM 1090 C CA . GLU A 1 135 ? 4.597 7.929 -16.649 1.00 98.25 135 GLU A CA 1
ATOM 1091 C C . GLU A 1 135 ? 3.612 6.834 -17.106 1.00 98.25 135 GLU A C 1
ATOM 1093 O O . GLU A 1 135 ? 3.787 5.640 -16.837 1.00 98.25 135 GLU A O 1
ATOM 1098 N N . ASP A 1 136 ? 2.552 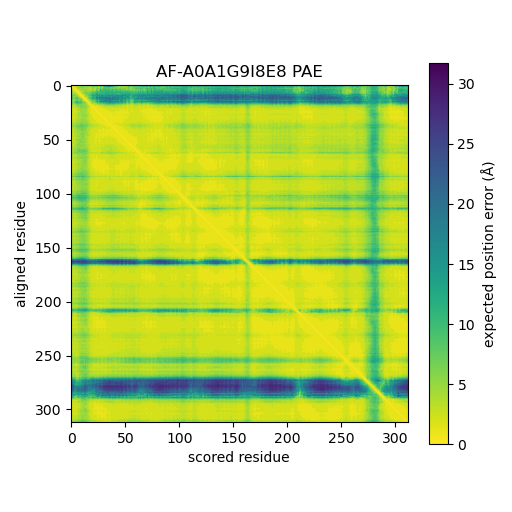7.239 -17.814 1.00 97.69 136 ASP A N 1
ATOM 1099 C CA . ASP A 1 136 ? 1.409 6.390 -18.196 1.00 97.69 136 ASP A CA 1
ATOM 1100 C C . ASP A 1 136 ? 1.814 5.099 -18.915 1.00 97.69 136 ASP A C 1
ATOM 1102 O O . ASP A 1 136 ? 1.228 4.035 -18.695 1.00 97.69 136 ASP A O 1
ATOM 1106 N N . PHE A 1 137 ? 2.830 5.172 -19.779 1.00 98.25 137 PHE A N 1
ATOM 1107 C CA . PHE A 1 137 ? 3.340 4.001 -20.487 1.00 98.25 137 PHE A CA 1
ATOM 1108 C C . PHE A 1 137 ? 3.905 2.959 -19.514 1.00 98.25 137 PHE A C 1
ATOM 1110 O O . PHE A 1 137 ? 3.602 1.772 -19.637 1.00 98.25 137 PHE A O 1
ATOM 1117 N N . LEU A 1 138 ? 4.705 3.390 -18.534 1.00 98.44 138 LEU A N 1
ATOM 1118 C CA . LEU A 1 138 ? 5.293 2.494 -17.539 1.00 98.44 138 LEU A CA 1
ATOM 1119 C C . LEU A 1 138 ? 4.224 1.929 -16.601 1.00 98.44 138 LEU A C 1
ATOM 1121 O O . LEU A 1 138 ? 4.274 0.742 -16.277 1.00 98.44 138 LEU A O 1
ATOM 1125 N N . ALA A 1 139 ? 3.234 2.742 -16.230 1.00 98.75 139 ALA A N 1
ATOM 1126 C CA . ALA A 1 139 ? 2.102 2.312 -15.417 1.00 98.75 139 ALA A CA 1
ATOM 1127 C C . ALA A 1 139 ? 1.286 1.206 -16.104 1.00 98.75 139 ALA A C 1
ATOM 1129 O O . ALA A 1 139 ? 1.108 0.125 -15.539 1.00 98.75 139 ALA A O 1
ATOM 1130 N N . ARG A 1 140 ? 0.860 1.429 -17.357 1.00 98.69 140 ARG A N 1
ATOM 1131 C CA . ARG A 1 140 ? 0.116 0.432 -18.150 1.00 98.69 140 ARG A CA 1
ATOM 1132 C C . ARG A 1 140 ? 0.928 -0.836 -18.352 1.00 98.69 140 ARG A C 1
ATOM 1134 O O . ARG A 1 140 ? 0.434 -1.928 -18.097 1.00 98.69 140 ARG A O 1
ATOM 1141 N N . ARG A 1 141 ? 2.208 -0.694 -18.705 1.00 98.38 141 ARG A N 1
ATOM 1142 C CA . ARG A 1 141 ? 3.119 -1.832 -18.869 1.00 98.38 141 ARG A CA 1
ATOM 1143 C C . ARG A 1 141 ? 3.220 -2.675 -17.596 1.00 98.38 141 ARG A C 1
ATOM 1145 O O . ARG A 1 141 ? 3.288 -3.901 -17.682 1.00 98.38 141 ARG A O 1
ATOM 1152 N N . ALA A 1 142 ? 3.251 -2.039 -16.427 1.00 98.62 142 ALA A N 1
ATOM 1153 C CA . ALA A 1 142 ? 3.305 -2.737 -15.152 1.00 98.62 142 ALA A CA 1
ATOM 1154 C C . ALA A 1 142 ? 1.997 -3.488 -14.839 1.00 98.62 142 ALA A C 1
ATOM 1156 O O . ALA A 1 142 ? 2.051 -4.657 -14.451 1.00 98.62 142 ALA A O 1
ATOM 1157 N N . VAL A 1 143 ? 0.840 -2.864 -15.079 1.00 98.75 143 VAL A N 1
ATOM 1158 C CA . VAL A 1 143 ? -0.483 -3.498 -14.923 1.00 98.75 143 VAL A CA 1
ATOM 1159 C C . VAL A 1 143 ? -0.671 -4.661 -15.896 1.00 98.75 143 VAL A C 1
ATOM 1161 O O . VAL A 1 143 ? -1.073 -5.745 -15.478 1.00 98.75 143 VAL A O 1
ATOM 1164 N N . ASP A 1 144 ? -0.306 -4.500 -17.165 1.00 98.50 144 ASP A N 1
ATOM 1165 C CA . ASP A 1 144 ? -0.407 -5.568 -18.165 1.00 98.50 144 ASP A CA 1
ATOM 1166 C C . ASP A 1 144 ? 0.510 -6.754 -17.832 1.00 98.50 144 ASP A C 1
ATOM 1168 O O . ASP A 1 144 ? 0.169 -7.917 -18.071 1.00 98.50 144 ASP A O 1
ATOM 1172 N N . TRP A 1 145 ? 1.669 -6.489 -17.225 1.00 98.25 145 TRP A N 1
ATOM 1173 C CA . TRP A 1 145 ? 2.533 -7.548 -16.714 1.00 98.25 145 TRP A CA 1
ATOM 1174 C C . TRP A 1 145 ? 1.880 -8.297 -15.544 1.00 98.25 145 TRP A C 1
ATOM 1176 O O . TRP A 1 145 ? 1.885 -9.526 -15.545 1.00 98.25 145 TRP A O 1
ATOM 1186 N N . LEU A 1 146 ? 1.263 -7.593 -14.585 1.00 98.25 146 LEU A N 1
ATOM 1187 C CA . LEU A 1 146 ? 0.514 -8.228 -13.491 1.00 98.25 146 LEU A CA 1
ATOM 1188 C C . LEU A 1 146 ? -0.610 -9.119 -14.032 1.00 98.25 146 LEU A C 1
ATOM 1190 O O . LEU A 1 146 ? -0.687 -10.287 -13.653 1.00 98.25 146 LEU A O 1
ATOM 1194 N N . ARG A 1 147 ? -1.410 -8.604 -14.974 1.00 97.62 147 ARG A N 1
ATOM 1195 C CA . ARG A 1 147 ? -2.488 -9.348 -15.647 1.00 97.62 147 ARG A CA 1
ATOM 1196 C C . ARG A 1 147 ? -1.979 -10.607 -16.339 1.00 97.62 147 ARG A C 1
ATOM 1198 O O . ARG A 1 147 ? -2.475 -11.699 -16.104 1.00 97.62 147 ARG A O 1
ATOM 1205 N N . SER A 1 148 ? -0.955 -10.464 -17.175 1.00 96.31 148 SER A N 1
ATOM 1206 C CA . SER A 1 148 ? -0.465 -11.567 -18.011 1.00 96.31 148 SER A CA 1
ATOM 1207 C C . SER A 1 148 ? 0.333 -12.627 -17.254 1.00 96.31 148 SER A C 1
ATOM 1209 O O . SER A 1 148 ? 0.460 -13.752 -17.739 1.00 96.31 148 SER A O 1
ATOM 1211 N N . ARG A 1 149 ? 0.926 -12.281 -16.106 1.00 95.06 149 ARG A N 1
ATOM 1212 C CA . ARG A 1 149 ? 1.853 -13.170 -15.391 1.00 95.06 149 ARG A CA 1
ATOM 1213 C C . ARG A 1 149 ? 1.329 -13.673 -14.060 1.00 95.06 149 ARG A C 1
ATOM 1215 O O . ARG A 1 149 ? 1.672 -14.792 -13.689 1.00 95.06 149 ARG A O 1
ATOM 1222 N N . LEU A 1 150 ? 0.582 -12.848 -13.329 1.00 96.19 150 LEU A N 1
ATOM 1223 C CA . LEU A 1 150 ? 0.255 -13.095 -11.924 1.00 96.19 150 LEU A CA 1
ATOM 1224 C C . LEU A 1 150 ? -1.250 -13.089 -11.628 1.00 96.19 150 LEU A C 1
ATOM 1226 O O . LEU A 1 150 ? -1.647 -13.585 -10.574 1.00 96.19 150 LEU A O 1
ATOM 1230 N N . GLN A 1 151 ? -2.095 -12.552 -12.506 1.00 97.06 151 GLN A N 1
ATOM 1231 C CA . GLN A 1 151 ? -3.541 -12.596 -12.312 1.00 97.06 151 GLN A CA 1
ATOM 1232 C C . GLN A 1 151 ? -4.082 -13.993 -12.636 1.00 97.06 151 GLN A C 1
ATOM 1234 O O . GLN A 1 151 ? -3.737 -14.605 -13.644 1.00 97.06 151 GLN A O 1
ATOM 1239 N N . ARG A 1 152 ? -4.923 -14.508 -11.745 1.00 95.50 152 ARG A N 1
ATOM 1240 C CA . ARG A 1 152 ? -5.622 -15.784 -11.885 1.00 95.50 152 ARG A CA 1
ATOM 1241 C C . ARG A 1 152 ? -6.986 -15.583 -12.538 1.00 95.50 152 ARG A C 1
ATOM 1243 O O . ARG A 1 152 ? -7.509 -14.474 -12.576 1.00 95.50 152 ARG A O 1
ATOM 1250 N N . ASP A 1 153 ? -7.617 -16.687 -12.923 1.00 94.12 153 ASP A N 1
ATOM 1251 C CA . ASP A 1 153 ? -8.966 -16.702 -13.509 1.00 94.12 153 ASP A CA 1
ATOM 1252 C C . ASP A 1 153 ? -10.047 -16.094 -12.598 1.00 94.12 153 ASP A C 1
ATOM 1254 O O . ASP A 1 153 ? -11.068 -15.607 -13.072 1.00 94.12 153 ASP A O 1
ATOM 1258 N N . ASP A 1 154 ? -9.830 -16.105 -11.279 1.00 94.00 154 ASP A N 1
ATOM 1259 C CA . ASP A 1 154 ? -10.721 -15.468 -10.304 1.00 94.00 154 ASP A CA 1
ATOM 1260 C C . ASP A 1 154 ? -10.427 -13.977 -10.073 1.00 94.00 154 ASP A C 1
ATOM 1262 O O . ASP A 1 154 ? -11.014 -13.370 -9.181 1.00 94.00 154 ASP A O 1
ATOM 1266 N N . GLY A 1 155 ? -9.522 -13.390 -10.859 1.00 95.94 155 GLY A N 1
ATOM 1267 C CA . GLY A 1 155 ? -9.139 -11.983 -10.804 1.00 95.94 155 GLY A CA 1
ATOM 1268 C C . GLY A 1 155 ? -8.073 -11.647 -9.760 1.00 95.94 155 GLY A C 1
ATOM 1269 O O . GLY A 1 155 ? -7.527 -10.546 -9.814 1.00 95.94 155 GLY A O 1
ATOM 1270 N N . LEU A 1 156 ? -7.740 -12.562 -8.840 1.00 97.81 156 LEU A N 1
ATOM 1271 C CA . LEU A 1 156 ? -6.732 -12.318 -7.806 1.00 97.81 156 LEU A CA 1
ATOM 1272 C C . LEU A 1 156 ? -5.308 -12.459 -8.350 1.00 97.81 156 LEU A C 1
ATOM 1274 O O . LEU A 1 156 ? -5.010 -13.321 -9.175 1.00 97.81 156 LEU A O 1
ATOM 1278 N N . VAL A 1 157 ? -4.407 -11.639 -7.822 1.00 97.69 157 VAL A N 1
ATOM 1279 C CA . VAL A 1 157 ? -2.994 -11.566 -8.185 1.00 97.69 157 VAL A CA 1
ATOM 1280 C C . VAL A 1 157 ? -2.150 -12.377 -7.209 1.00 97.69 157 VAL A C 1
ATOM 1282 O O . VAL A 1 157 ? -2.175 -12.169 -5.994 1.00 97.69 157 VAL A O 1
ATOM 1285 N N . VAL A 1 158 ? -1.367 -13.307 -7.740 1.00 96.44 158 VAL A N 1
ATOM 1286 C CA . VAL A 1 158 ? -0.423 -14.096 -6.951 1.00 96.44 158 VAL A CA 1
ATOM 1287 C C . VAL A 1 158 ? 0.847 -13.327 -6.598 1.00 96.44 158 VAL A C 1
ATOM 1289 O O . VAL A 1 158 ? 1.202 -12.366 -7.268 1.00 96.44 158 VAL A O 1
ATOM 1292 N N . ASP A 1 159 ? 1.556 -13.772 -5.556 1.00 94.56 159 ASP A N 1
ATOM 1293 C CA . ASP A 1 159 ? 2.757 -13.092 -5.055 1.00 94.56 159 ASP A CA 1
ATOM 1294 C C . ASP A 1 159 ? 3.835 -12.864 -6.115 1.00 94.56 159 ASP A C 1
ATOM 1296 O O . ASP A 1 159 ? 4.318 -11.750 -6.272 1.00 94.56 159 ASP A O 1
ATOM 1300 N N . GLY A 1 160 ? 4.194 -13.882 -6.889 1.00 92.62 160 GLY A N 1
ATOM 1301 C CA . GLY A 1 160 ? 5.211 -13.734 -7.918 1.00 92.62 160 GLY A CA 1
ATOM 1302 C C . GLY A 1 160 ? 5.426 -14.996 -8.729 1.00 92.62 160 GLY A C 1
ATOM 1303 O O . GLY A 1 160 ? 4.789 -16.026 -8.499 1.00 92.62 160 GLY A O 1
ATOM 1304 N N . LEU A 1 161 ? 6.361 -14.913 -9.672 1.00 88.06 161 LEU A N 1
ATOM 1305 C CA . LEU A 1 161 ? 6.735 -16.019 -10.547 1.00 88.06 161 LEU A CA 1
ATOM 1306 C C . LEU A 1 161 ? 7.508 -17.083 -9.753 1.00 88.06 161 LEU A C 1
ATOM 1308 O O . LEU A 1 161 ? 8.737 -17.058 -9.686 1.00 88.06 161 LEU A O 1
ATOM 1312 N N . ARG A 1 162 ? 6.784 -18.007 -9.109 1.00 79.88 162 ARG A N 1
ATOM 1313 C CA . ARG A 1 162 ? 7.353 -19.162 -8.398 1.00 79.88 162 ARG A CA 1
ATOM 1314 C C . ARG A 1 162 ? 6.952 -20.476 -9.080 1.00 79.88 162 ARG A C 1
ATOM 1316 O O . ARG A 1 162 ? 5.812 -20.590 -9.521 1.00 79.88 162 ARG A O 1
ATOM 1323 N N . PRO A 1 163 ? 7.831 -21.497 -9.099 1.00 56.25 163 PRO A N 1
ATOM 1324 C CA . PRO A 1 163 ? 7.522 -22.796 -9.707 1.00 56.25 163 PRO A CA 1
ATOM 1325 C C . PRO A 1 163 ? 6.380 -23.580 -9.033 1.00 56.25 163 PRO A C 1
ATOM 1327 O O . PRO A 1 163 ? 5.835 -24.488 -9.650 1.00 56.25 163 PRO A O 1
ATOM 1330 N N . ALA A 1 164 ? 6.016 -23.274 -7.778 1.00 60.09 164 ALA A N 1
ATOM 1331 C CA . ALA A 1 164 ? 4.978 -24.003 -7.042 1.00 60.09 164 ALA A CA 1
ATOM 1332 C C . ALA A 1 164 ? 4.167 -23.104 -6.089 1.00 60.09 164 ALA A C 1
ATOM 1334 O O . ALA A 1 164 ? 4.721 -22.185 -5.490 1.00 60.09 164 ALA A O 1
ATOM 1335 N N . ARG A 1 165 ? 2.862 -23.423 -5.968 1.00 59.78 165 ARG A N 1
ATOM 1336 C CA . ARG A 1 165 ? 1.812 -22.823 -5.109 1.00 59.78 165 ARG A CA 1
ATOM 1337 C C . ARG A 1 165 ? 2.020 -21.336 -4.792 1.00 59.78 165 ARG A C 1
ATOM 1339 O O . ARG A 1 165 ? 2.547 -21.006 -3.729 1.00 59.78 165 ARG A O 1
ATOM 1346 N N . PRO A 1 166 ? 1.569 -20.440 -5.677 1.00 74.00 166 PRO A N 1
ATOM 1347 C CA . PRO A 1 166 ? 1.664 -19.021 -5.403 1.00 74.00 166 PRO A CA 1
ATOM 1348 C C . PRO A 1 166 ? 0.873 -18.629 -4.148 1.00 74.00 166 PRO A C 1
ATOM 1350 O O . PRO A 1 166 ? -0.314 -18.943 -4.030 1.00 74.00 166 PRO A O 1
ATOM 1353 N N . ALA A 1 167 ? 1.520 -17.909 -3.234 1.00 86.06 167 ALA A N 1
ATOM 1354 C CA . ALA A 1 167 ? 0.843 -17.304 -2.098 1.00 86.06 167 ALA A CA 1
ATOM 1355 C C . ALA A 1 167 ? -0.093 -16.179 -2.568 1.00 86.06 167 ALA A C 1
ATOM 1357 O O . ALA A 1 167 ? 0.214 -15.448 -3.514 1.00 86.06 167 ALA A O 1
ATOM 1358 N N . LEU A 1 168 ? -1.231 -16.046 -1.888 1.00 91.81 168 LEU A N 1
ATOM 1359 C CA . LEU A 1 168 ? -2.114 -14.894 -2.005 1.00 91.81 168 LEU A CA 1
ATOM 1360 C C . LEU A 1 168 ? -1.942 -14.026 -0.766 1.00 91.81 168 LEU A C 1
ATOM 1362 O O . LEU A 1 168 ? -2.144 -14.493 0.353 1.00 91.81 168 LEU A O 1
ATOM 1366 N N . TYR A 1 169 ? -1.613 -12.761 -0.988 1.00 94.88 169 TYR A N 1
ATOM 1367 C CA . TYR A 1 169 ? -1.556 -11.752 0.058 1.00 94.88 169 TYR A CA 1
ATOM 1368 C C . TYR A 1 169 ? -2.488 -10.600 -0.295 1.00 94.88 169 TYR A C 1
ATOM 1370 O O . TYR A 1 169 ? -2.621 -10.239 -1.467 1.00 94.88 169 TYR A O 1
ATOM 1378 N N . THR A 1 170 ? -3.136 -10.024 0.715 1.00 96.69 170 THR A N 1
ATOM 1379 C CA . THR A 1 170 ? -4.141 -8.966 0.542 1.00 96.69 170 THR A CA 1
ATOM 1380 C C . THR A 1 170 ? -3.553 -7.737 -0.154 1.00 96.69 170 THR A C 1
ATOM 1382 O O . THR A 1 170 ? -4.129 -7.255 -1.127 1.00 96.69 170 THR A O 1
ATOM 1385 N N . TYR A 1 171 ? -2.356 -7.293 0.241 1.00 97.62 171 TYR A N 1
ATOM 1386 C CA . TYR A 1 171 ? -1.734 -6.079 -0.309 1.00 97.62 171 TYR A CA 1
ATOM 1387 C C . TYR A 1 171 ? -1.396 -6.143 -1.805 1.00 97.62 171 TYR A C 1
ATOM 1389 O O . TYR A 1 171 ? -1.430 -5.113 -2.483 1.00 97.62 171 TYR A O 1
ATOM 1397 N N . ASN A 1 172 ? -1.145 -7.338 -2.349 1.00 98.12 172 ASN A N 1
ATOM 1398 C CA . ASN A 1 172 ? -0.994 -7.525 -3.796 1.00 98.12 172 ASN A CA 1
ATOM 1399 C C . ASN A 1 172 ? -2.297 -7.176 -4.524 1.00 98.12 172 ASN A C 1
ATOM 1401 O O . ASN A 1 172 ? -2.273 -6.557 -5.583 1.00 98.12 172 ASN A O 1
ATOM 1405 N N . GLN A 1 173 ? -3.439 -7.510 -3.919 1.00 98.50 173 GLN A N 1
ATOM 1406 C CA . GLN A 1 173 ? -4.754 -7.177 -4.466 1.00 98.50 173 GLN A CA 1
ATOM 1407 C C . GLN A 1 173 ? -5.023 -5.684 -4.321 1.00 98.50 173 GLN A C 1
ATOM 1409 O O . GLN A 1 173 ? -5.441 -5.045 -5.277 1.00 98.50 173 GLN A O 1
ATOM 1414 N N . GLY A 1 174 ? -4.723 -5.119 -3.147 1.00 98.69 174 GLY A N 1
ATOM 1415 C CA . GLY A 1 174 ? -4.848 -3.687 -2.892 1.00 98.69 174 GLY A CA 1
ATOM 1416 C C . GLY A 1 174 ? -4.091 -2.848 -3.915 1.00 98.69 174 GLY A C 1
ATOM 1417 O O . GLY A 1 174 ? -4.671 -1.983 -4.556 1.00 98.69 174 GLY A O 1
ATOM 1418 N N . THR A 1 175 ? -2.808 -3.134 -4.122 1.00 98.75 175 THR A N 1
ATOM 1419 C CA . THR A 1 175 ? -1.991 -2.391 -5.094 1.00 98.75 175 THR A CA 1
ATOM 1420 C C . THR A 1 175 ? -2.431 -2.596 -6.536 1.00 98.75 175 THR A C 1
ATOM 1422 O O . THR A 1 175 ? -2.394 -1.650 -7.318 1.00 98.75 175 THR A O 1
ATOM 1425 N N . PHE A 1 176 ? -2.887 -3.795 -6.900 1.00 98.88 176 PHE A N 1
ATOM 1426 C CA . PHE A 1 176 ? -3.445 -4.015 -8.227 1.00 98.88 176 PHE A CA 1
ATOM 1427 C C . PHE A 1 176 ? -4.731 -3.202 -8.435 1.00 98.88 176 PHE A C 1
ATOM 1429 O O . PHE A 1 176 ? -4.842 -2.494 -9.431 1.00 98.88 176 PHE A O 1
ATOM 1436 N N . ILE A 1 177 ? -5.644 -3.203 -7.458 1.00 98.94 177 ILE A N 1
ATOM 1437 C CA . ILE A 1 177 ? -6.849 -2.358 -7.453 1.00 98.94 177 ILE A CA 1
ATOM 1438 C C . ILE A 1 177 ? -6.476 -0.875 -7.560 1.00 98.94 177 ILE A C 1
ATOM 1440 O O . ILE A 1 177 ? -7.027 -0.173 -8.402 1.00 98.94 177 ILE A O 1
ATOM 1444 N N . GLY A 1 178 ? -5.517 -0.403 -6.758 1.00 98.81 178 GLY A N 1
ATOM 1445 C CA . GLY A 1 178 ? -5.040 0.979 -6.805 1.00 98.81 178 GLY A CA 1
ATOM 1446 C C . GLY A 1 178 ? -4.519 1.358 -8.191 1.00 98.81 178 GLY A C 1
ATOM 1447 O O . GLY A 1 178 ? -4.920 2.375 -8.744 1.00 98.81 178 GLY A O 1
ATOM 1448 N N . ALA A 1 179 ? -3.697 0.504 -8.806 1.00 98.88 179 ALA A N 1
ATOM 1449 C CA . ALA A 1 179 ? -3.176 0.749 -10.149 1.00 98.88 179 ALA A CA 1
ATOM 1450 C C . ALA A 1 179 ? -4.285 0.785 -11.216 1.00 98.88 179 ALA A C 1
ATOM 1452 O O . ALA A 1 179 ? -4.238 1.618 -12.121 1.00 98.88 179 ALA A O 1
ATOM 1453 N N . LEU A 1 180 ? -5.299 -0.082 -11.106 1.00 98.88 180 LEU A N 1
ATOM 1454 C CA . LEU A 1 180 ? -6.467 -0.066 -11.992 1.00 98.88 180 LEU A CA 1
ATOM 1455 C C . LEU A 1 180 ? -7.265 1.236 -11.848 1.00 98.88 180 LEU A C 1
ATOM 1457 O O . LEU A 1 180 ? -7.667 1.810 -12.858 1.00 98.88 180 LEU A O 1
ATOM 1461 N N . VAL A 1 181 ? -7.448 1.728 -10.618 1.00 98.88 181 VAL A N 1
ATOM 1462 C CA . VAL A 1 181 ? -8.119 3.009 -10.345 1.00 98.88 181 VAL A CA 1
ATOM 1463 C C . VAL A 1 181 ? -7.348 4.177 -10.960 1.00 98.88 181 VAL A C 1
ATOM 1465 O O . VAL A 1 181 ? -7.956 4.983 -11.661 1.00 98.88 181 VAL A O 1
ATOM 1468 N N . GLU A 1 182 ? -6.026 4.244 -10.776 1.00 98.69 182 GLU A N 1
ATOM 1469 C CA . GLU A 1 182 ? -5.187 5.298 -11.374 1.00 98.69 182 GLU A CA 1
ATOM 1470 C C . GLU A 1 182 ? -5.262 5.302 -12.913 1.00 98.69 182 GLU A C 1
ATOM 1472 O O . GLU A 1 182 ? -5.242 6.360 -13.538 1.00 98.69 182 GLU A O 1
ATOM 1477 N N . LEU A 1 183 ? -5.391 4.127 -13.540 1.00 98.62 183 LEU A N 1
ATOM 1478 C CA . LEU A 1 183 ? -5.517 3.989 -14.996 1.00 98.62 183 LEU A CA 1
ATOM 1479 C C . LEU A 1 183 ? -6.960 4.110 -15.522 1.00 98.62 183 LEU A C 1
ATOM 1481 O O . LEU A 1 183 ? -7.164 4.059 -16.739 1.00 98.62 183 LEU A O 1
ATOM 1485 N N . GLY A 1 184 ? -7.950 4.266 -14.637 1.00 98.38 184 GLY A N 1
ATOM 1486 C CA . GLY A 1 184 ? -9.366 4.419 -14.983 1.00 98.38 184 GLY A CA 1
ATOM 1487 C C . GLY A 1 184 ? -10.119 3.118 -15.297 1.00 98.38 184 GLY A C 1
ATOM 1488 O O . GLY A 1 184 ? -11.241 3.178 -15.801 1.00 98.38 184 GLY A O 1
ATOM 1489 N N . ASP A 1 185 ? -9.561 1.943 -14.994 1.00 98.38 185 ASP A N 1
ATOM 1490 C CA . ASP A 1 185 ? -10.219 0.644 -15.203 1.00 98.38 185 ASP A CA 1
ATOM 1491 C C . ASP A 1 185 ? -11.089 0.246 -13.998 1.00 98.38 185 ASP A C 1
ATOM 1493 O O . ASP A 1 185 ? -10.838 -0.717 -13.267 1.00 98.38 185 ASP A O 1
ATOM 1497 N N . LEU A 1 186 ? -12.131 1.046 -13.763 1.00 98.62 186 LEU A N 1
ATOM 1498 C CA . LEU A 1 186 ? -12.998 0.916 -12.588 1.00 98.62 186 LEU A CA 1
ATOM 1499 C C . LEU A 1 186 ? -13.821 -0.379 -12.598 1.00 98.62 186 LEU A C 1
ATOM 1501 O O . LEU A 1 186 ? -14.136 -0.929 -11.543 1.00 98.62 186 LEU A O 1
ATOM 1505 N N . ALA A 1 187 ? -14.143 -0.893 -13.788 1.00 98.56 187 ALA A N 1
ATOM 1506 C CA . ALA A 1 187 ? -14.866 -2.150 -13.932 1.00 98.56 187 ALA A CA 1
ATOM 1507 C C . ALA A 1 187 ? -14.016 -3.341 -13.475 1.00 98.56 187 ALA A C 1
ATOM 1509 O O . ALA A 1 187 ? -14.535 -4.248 -12.825 1.00 98.56 187 ALA A O 1
ATOM 1510 N N . GLU A 1 188 ? -12.718 -3.364 -13.795 1.00 98.44 18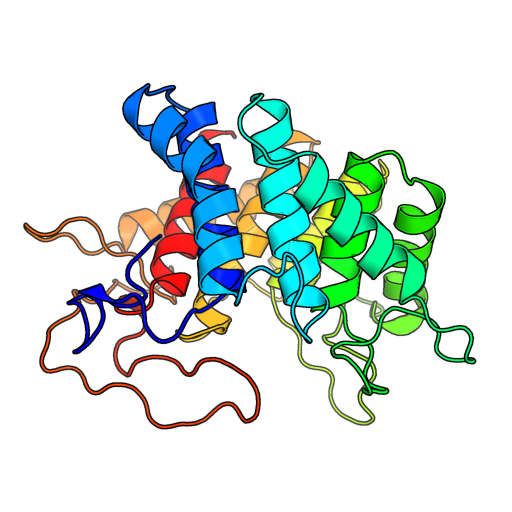8 GLU A N 1
ATOM 1511 C CA . GLU A 1 188 ? -11.831 -4.398 -13.267 1.00 98.44 188 GLU A CA 1
ATOM 1512 C C . GLU A 1 188 ? -11.543 -4.206 -11.782 1.00 98.44 188 GLU A C 1
ATOM 1514 O O . GLU A 1 188 ? -11.568 -5.191 -11.047 1.00 98.44 188 GLU A O 1
ATOM 1519 N N . ALA A 1 189 ? -11.364 -2.965 -11.321 1.00 98.81 189 ALA A N 1
ATOM 1520 C CA . ALA A 1 189 ? -11.192 -2.681 -9.899 1.00 98.81 189 ALA A CA 1
ATOM 1521 C C . ALA A 1 189 ? -12.359 -3.244 -9.059 1.00 98.81 189 ALA A C 1
ATOM 1523 O O . ALA A 1 189 ? -12.111 -3.919 -8.061 1.00 98.81 189 ALA A O 1
ATOM 1524 N N . GLU A 1 190 ? -13.616 -3.066 -9.496 1.00 98.75 190 GLU A N 1
ATOM 1525 C CA . GLU A 1 190 ? -14.797 -3.653 -8.834 1.00 98.75 190 GLU A CA 1
ATOM 1526 C C . GLU A 1 190 ? -14.787 -5.189 -8.866 1.00 98.75 190 GLU A C 1
ATOM 1528 O O . GLU A 1 190 ? -15.100 -5.831 -7.860 1.00 98.75 190 GLU A O 1
ATOM 1533 N N . ARG A 1 191 ? -14.405 -5.804 -9.996 1.00 98.69 191 ARG A N 1
ATOM 1534 C CA . ARG A 1 191 ? -14.309 -7.273 -10.099 1.00 98.69 191 ARG A CA 1
ATOM 1535 C C . ARG A 1 191 ? -13.271 -7.835 -9.130 1.00 98.69 191 ARG A C 1
ATOM 1537 O O . ARG A 1 191 ? -13.555 -8.810 -8.437 1.00 98.69 191 ARG A O 1
ATOM 1544 N N . VAL A 1 192 ? -12.091 -7.218 -9.054 1.00 98.75 192 VAL A N 1
ATOM 1545 C CA . VAL A 1 192 ? -11.026 -7.651 -8.138 1.00 98.75 192 VAL A CA 1
ATOM 1546 C C . VAL A 1 192 ? -11.438 -7.400 -6.686 1.00 98.75 192 VAL A C 1
ATOM 1548 O O . VAL A 1 192 ? -11.263 -8.286 -5.855 1.00 98.75 192 VAL A O 1
ATOM 1551 N N . ALA A 1 193 ? -12.057 -6.257 -6.371 1.00 98.81 193 ALA A N 1
ATOM 1552 C CA . ALA A 1 193 ? -12.596 -5.987 -5.036 1.00 98.81 193 ALA A CA 1
ATOM 1553 C C . ALA A 1 193 ? -13.662 -7.019 -4.622 1.00 98.81 193 ALA A C 1
ATOM 1555 O O . ALA A 1 193 ? -13.645 -7.496 -3.490 1.00 98.81 193 ALA A O 1
ATOM 1556 N N . SER A 1 194 ? -14.529 -7.441 -5.545 1.00 98.75 194 SER A N 1
ATOM 1557 C CA . SER A 1 194 ? -15.508 -8.512 -5.302 1.00 98.75 194 SER A CA 1
ATOM 1558 C C . SER A 1 194 ? -14.834 -9.869 -5.049 1.00 98.75 194 SER A C 1
ATOM 1560 O O . SER A 1 194 ? -15.268 -10.640 -4.194 1.00 98.75 194 SER A O 1
ATOM 1562 N N . ALA A 1 195 ? -13.736 -10.169 -5.750 1.00 98.50 195 ALA A N 1
ATOM 1563 C CA . ALA A 1 195 ? -12.947 -11.374 -5.497 1.00 98.50 195 ALA A CA 1
ATOM 1564 C C . ALA A 1 195 ? -12.242 -11.333 -4.128 1.00 98.50 195 ALA A C 1
ATOM 1566 O O . ALA A 1 195 ? -12.168 -12.357 -3.444 1.00 98.50 195 ALA A O 1
ATOM 1567 N N . VAL A 1 196 ? -11.761 -10.154 -3.708 1.00 98.62 196 VAL A N 1
ATOM 1568 C CA . VAL A 1 196 ? -11.236 -9.916 -2.353 1.00 98.62 196 VAL A CA 1
ATOM 1569 C C . VAL A 1 196 ? -12.332 -10.155 -1.319 1.00 98.62 196 VAL A C 1
ATOM 1571 O O . VAL A 1 196 ? -12.094 -10.916 -0.386 1.00 98.62 196 VAL A O 1
ATOM 1574 N N . GLU A 1 197 ? -13.531 -9.594 -1.514 1.00 98.44 197 GLU A N 1
ATOM 1575 C CA . GLU A 1 197 ? -14.688 -9.810 -0.633 1.00 98.44 197 GLU A CA 1
ATOM 1576 C C . GLU A 1 197 ? -14.958 -11.308 -0.449 1.00 98.44 197 GLU A C 1
ATOM 1578 O O . GLU A 1 197 ? -15.025 -11.799 0.674 1.00 98.44 197 GLU A O 1
ATOM 1583 N N . ALA A 1 198 ? -15.018 -12.063 -1.546 1.00 98.06 198 ALA A N 1
ATOM 1584 C CA . ALA A 1 198 ? -15.375 -13.476 -1.518 1.00 98.06 198 ALA A CA 1
ATOM 1585 C C . ALA A 1 198 ? -14.294 -14.407 -0.937 1.00 98.06 198 ALA A C 1
ATOM 1587 O O . ALA A 1 198 ? -14.626 -15.490 -0.455 1.00 98.06 198 ALA A O 1
ATOM 1588 N N . LYS A 1 199 ? -13.004 -14.057 -1.044 1.00 97.19 199 LYS A N 1
ATOM 1589 C CA . LYS A 1 199 ? -11.900 -15.010 -0.788 1.00 97.19 199 LYS A CA 1
ATOM 1590 C C . LYS A 1 199 ? -10.878 -14.555 0.241 1.00 97.19 199 LYS A C 1
ATOM 1592 O O . LYS A 1 199 ? -10.112 -15.381 0.731 1.00 97.19 199 LYS A O 1
ATOM 1597 N N . LEU A 1 200 ? -10.827 -13.261 0.525 1.00 97.12 200 LEU A N 1
ATOM 1598 C CA . LEU A 1 200 ? -9.859 -12.632 1.420 1.00 97.12 200 LEU A CA 1
ATOM 1599 C C . LEU A 1 200 ? -10.562 -11.787 2.489 1.00 97.12 200 LEU A C 1
ATOM 1601 O O . LEU A 1 200 ? -9.972 -10.859 3.045 1.00 97.12 200 LEU A O 1
ATOM 1605 N N . THR A 1 201 ? -11.809 -12.135 2.804 1.00 98.12 201 THR A N 1
ATOM 1606 C CA . THR A 1 201 ? -12.495 -11.664 4.003 1.00 98.12 201 THR A CA 1
ATOM 1607 C C . THR A 1 201 ? -13.010 -12.837 4.829 1.00 98.12 201 THR A C 1
ATOM 1609 O O . THR A 1 201 ? -13.201 -13.945 4.325 1.00 98.12 201 THR A O 1
ATOM 1612 N N . ARG A 1 202 ? -13.226 -12.583 6.116 1.00 97.12 202 ARG A N 1
ATOM 1613 C CA . ARG A 1 202 ? -13.974 -13.433 7.036 1.00 97.12 202 ARG A CA 1
ATOM 1614 C C . ARG A 1 202 ? -15.090 -12.578 7.615 1.00 97.12 202 ARG A C 1
ATOM 1616 O O . ARG A 1 202 ? -14.809 -11.544 8.208 1.00 97.12 202 ARG A O 1
ATOM 1623 N N . ASP A 1 203 ? -16.337 -12.982 7.393 1.00 95.56 203 ASP A N 1
ATOM 1624 C CA . ASP A 1 203 ? -17.517 -12.221 7.824 1.00 95.56 203 ASP A CA 1
ATOM 1625 C C . ASP A 1 203 ? -17.500 -10.755 7.319 1.00 95.56 203 ASP A C 1
ATOM 1627 O O . ASP A 1 203 ? -17.907 -9.830 8.013 1.00 95.56 203 ASP A O 1
ATOM 1631 N N . GLY A 1 204 ? -16.978 -10.534 6.102 1.00 96.94 204 GLY A N 1
ATOM 1632 C CA . GLY A 1 204 ? -16.840 -9.208 5.480 1.00 96.94 204 GLY A CA 1
ATOM 1633 C C . GLY A 1 204 ? -15.634 -8.383 5.954 1.00 96.94 204 GLY A C 1
ATOM 1634 O O . GLY A 1 204 ? -15.357 -7.326 5.388 1.00 96.94 204 GLY A O 1
ATOM 1635 N N . VAL A 1 205 ? -14.878 -8.868 6.942 1.00 98.50 205 VAL A N 1
ATOM 1636 C CA . VAL A 1 205 ? -13.659 -8.227 7.455 1.00 98.50 205 VAL A CA 1
ATOM 1637 C C . VAL A 1 205 ? -12.440 -8.755 6.705 1.00 98.50 205 VAL A C 1
ATOM 1639 O O . VAL A 1 205 ? -12.287 -9.968 6.569 1.00 98.50 205 VAL A O 1
ATOM 1642 N N . LEU A 1 206 ? -11.554 -7.876 6.223 1.00 97.81 206 LEU A N 1
ATOM 1643 C CA . LEU A 1 206 ? -10.309 -8.293 5.563 1.00 97.81 206 LEU A CA 1
ATOM 1644 C C . LEU A 1 206 ? -9.524 -9.279 6.428 1.00 97.81 206 LEU A C 1
ATOM 1646 O O . LEU A 1 206 ? -9.288 -9.034 7.611 1.00 97.81 206 LEU A O 1
ATOM 1650 N N . VAL A 1 207 ? -9.059 -10.369 5.814 1.00 94.06 207 VAL A N 1
ATOM 1651 C CA . VAL A 1 207 ? -8.176 -11.303 6.514 1.00 94.06 207 VAL A CA 1
ATOM 1652 C C . VAL A 1 207 ? -6.841 -10.622 6.806 1.00 94.06 207 VAL A C 1
ATOM 1654 O O . VAL A 1 207 ? -6.141 -10.139 5.909 1.00 94.06 207 VAL A O 1
ATOM 1657 N N . GLY A 1 208 ? -6.498 -10.581 8.088 1.00 82.25 208 GLY A N 1
ATOM 1658 C CA . GLY A 1 208 ? -5.188 -10.157 8.547 1.00 82.25 208 GLY A CA 1
ATOM 1659 C C . GLY A 1 208 ? -4.097 -11.165 8.191 1.00 82.25 208 GLY A C 1
ATOM 1660 O O . GLY A 1 208 ? -4.354 -12.321 7.845 1.00 82.25 208 GLY A O 1
ATOM 1661 N N . ALA A 1 209 ? -2.851 -10.730 8.322 1.00 83.25 209 ALA A N 1
ATOM 1662 C CA . ALA A 1 209 ? -1.714 -11.630 8.476 1.00 83.25 209 ALA A CA 1
ATOM 1663 C C . ALA A 1 209 ? -1.182 -11.501 9.911 1.00 83.25 209 ALA A C 1
ATOM 1665 O O . ALA A 1 209 ? -1.724 -10.747 10.710 1.00 83.25 209 ALA A O 1
ATOM 1666 N N . ARG A 1 210 ? -0.127 -12.243 10.263 1.00 84.38 210 ARG A N 1
ATOM 1667 C CA . ARG A 1 210 ? 0.558 -12.069 11.559 1.00 84.38 210 ARG A CA 1
ATOM 1668 C C . ARG A 1 210 ? 1.225 -10.681 11.637 1.00 84.38 210 ARG A C 1
ATOM 1670 O O . ARG A 1 210 ? 1.133 -9.893 10.701 1.00 84.38 210 ARG A O 1
ATOM 1677 N N . GLY A 1 211 ? 1.933 -10.398 12.727 1.00 84.31 211 GLY A N 1
ATOM 1678 C CA . GLY A 1 211 ? 2.780 -9.207 12.838 1.00 84.31 211 GLY A CA 1
ATOM 1679 C C . GLY A 1 211 ? 3.973 -9.231 11.877 1.00 84.31 211 GLY A C 1
ATOM 1680 O O . GLY A 1 211 ? 4.031 -10.006 10.917 1.00 84.31 211 GLY A O 1
ATOM 1681 N N . GLY A 1 212 ? 4.969 -8.394 12.140 1.00 87.81 212 GLY A N 1
ATOM 1682 C CA . GLY A 1 212 ? 6.109 -8.225 11.251 1.00 87.81 212 GLY A CA 1
ATOM 1683 C C . GLY A 1 212 ? 5.641 -7.606 9.940 1.00 87.81 212 GLY A C 1
ATOM 1684 O O . GLY A 1 212 ? 4.756 -6.752 9.944 1.00 87.81 212 GLY A O 1
ATOM 1685 N N . ASP A 1 213 ? 6.196 -8.028 8.808 1.00 88.44 213 ASP A N 1
ATOM 1686 C CA . ASP A 1 213 ? 5.811 -7.444 7.516 1.00 88.44 213 ASP A CA 1
ATOM 1687 C C . ASP A 1 213 ? 4.334 -7.673 7.169 1.00 88.44 213 ASP A C 1
ATOM 1689 O O . ASP A 1 213 ? 3.671 -6.780 6.639 1.00 88.44 213 ASP A O 1
ATOM 1693 N N . GLY A 1 214 ? 3.791 -8.832 7.560 1.00 90.38 214 GLY A N 1
ATOM 1694 C CA . GLY A 1 214 ? 2.381 -9.166 7.362 1.00 90.38 214 GLY A CA 1
ATOM 1695 C C . GLY A 1 214 ? 1.424 -8.170 8.018 1.00 90.38 214 GLY A C 1
ATOM 1696 O O . GLY A 1 214 ? 0.324 -7.949 7.509 1.00 90.38 214 GLY A O 1
ATOM 1697 N N . GLY A 1 215 ? 1.877 -7.497 9.080 1.00 94.12 215 GLY A N 1
ATOM 1698 C CA . GLY A 1 215 ? 1.086 -6.524 9.817 1.00 94.12 215 GLY A CA 1
ATOM 1699 C C . GLY A 1 215 ? 0.606 -5.366 8.951 1.00 94.12 215 GLY A C 1
ATOM 1700 O O . GLY A 1 215 ? -0.446 -4.823 9.244 1.00 94.12 215 GLY A O 1
ATOM 1701 N N . LEU A 1 216 ? 1.308 -5.024 7.861 1.00 96.50 216 LEU A N 1
ATOM 1702 C CA . LEU A 1 216 ? 0.945 -3.939 6.937 1.00 96.50 216 LEU A CA 1
ATOM 1703 C C . LEU A 1 216 ? -0.048 -4.353 5.838 1.00 96.50 216 LEU A C 1
ATOM 1705 O O . LEU A 1 216 ? -0.642 -3.493 5.185 1.00 96.50 216 LEU A O 1
ATOM 1709 N N . PHE A 1 217 ? -0.230 -5.654 5.593 1.00 97.06 217 PHE A N 1
ATOM 1710 C CA . PHE A 1 217 ? -0.860 -6.110 4.352 1.00 97.06 217 PHE A CA 1
ATOM 1711 C C . PHE A 1 217 ? -2.335 -5.704 4.245 1.00 97.06 217 PHE A C 1
ATOM 1713 O O . PHE A 1 217 ? -2.779 -5.204 3.206 1.00 97.06 217 PHE A O 1
ATOM 1720 N N . ALA A 1 218 ? -3.095 -5.882 5.328 1.00 97.69 218 ALA A N 1
ATOM 1721 C CA . ALA A 1 218 ? -4.507 -5.517 5.366 1.00 97.69 218 ALA A CA 1
ATOM 1722 C C . ALA A 1 218 ? -4.706 -3.995 5.268 1.00 97.69 218 ALA A C 1
ATOM 1724 O O . ALA A 1 218 ? -5.578 -3.548 4.527 1.00 97.69 218 ALA A O 1
ATOM 1725 N N . GLY A 1 219 ? -3.860 -3.190 5.920 1.00 98.38 219 GLY A N 1
ATOM 1726 C CA . GLY A 1 219 ? -3.926 -1.727 5.853 1.00 98.38 219 GLY A CA 1
ATOM 1727 C C . GLY A 1 219 ? -3.644 -1.160 4.465 1.00 98.38 219 GLY A C 1
ATOM 1728 O O . GLY A 1 219 ? -4.385 -0.304 3.985 1.00 98.38 219 GLY A O 1
ATOM 1729 N N . ILE A 1 220 ? -2.625 -1.683 3.776 1.00 98.75 220 ILE A N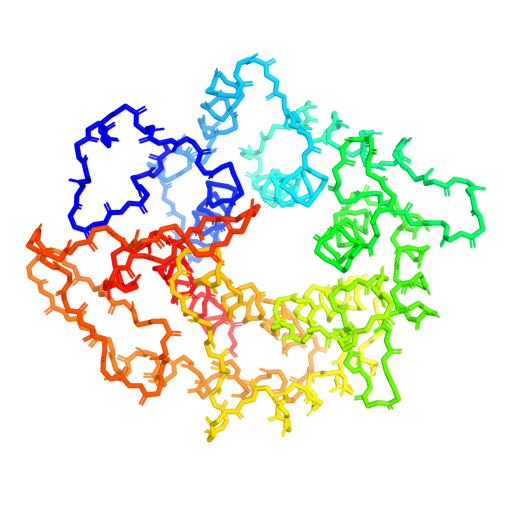 1
ATOM 1730 C CA . ILE A 1 220 ? -2.338 -1.318 2.378 1.00 98.75 220 ILE A CA 1
ATOM 1731 C C . ILE A 1 220 ? -3.536 -1.649 1.485 1.00 98.75 220 ILE A C 1
ATOM 1733 O O . ILE A 1 220 ? -3.918 -0.860 0.623 1.00 98.75 220 ILE A O 1
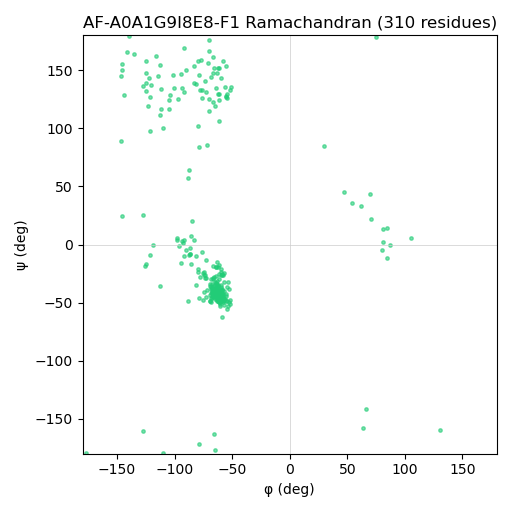ATOM 1737 N N . THR A 1 221 ? -4.160 -2.803 1.716 1.00 98.75 221 THR A N 1
ATOM 1738 C CA . THR A 1 221 ? -5.366 -3.208 0.986 1.00 98.75 221 THR A CA 1
ATOM 1739 C C . THR A 1 221 ? -6.520 -2.252 1.252 1.00 98.75 221 THR A C 1
ATOM 1741 O O . THR A 1 221 ? -7.132 -1.762 0.306 1.00 98.75 221 THR A O 1
ATOM 1744 N N . ALA A 1 222 ? -6.775 -1.928 2.520 1.00 98.75 222 ALA A N 1
ATOM 1745 C CA . ALA A 1 222 ? -7.825 -1.004 2.926 1.00 98.75 222 ALA A CA 1
ATOM 1746 C C . ALA A 1 222 ? -7.645 0.391 2.308 1.00 98.75 222 ALA A C 1
ATOM 1748 O O . ALA A 1 222 ? -8.626 0.976 1.855 1.00 98.75 222 ALA A O 1
ATOM 1749 N N . ARG A 1 223 ? -6.406 0.897 2.206 1.00 98.69 223 ARG A N 1
ATOM 1750 C CA . ARG A 1 223 ? -6.106 2.172 1.531 1.00 98.69 223 ARG A CA 1
ATOM 1751 C C . ARG A 1 223 ? -6.635 2.191 0.099 1.00 98.69 223 ARG A C 1
ATOM 1753 O O . ARG A 1 223 ? -7.381 3.097 -0.263 1.00 98.69 223 ARG A O 1
ATOM 1760 N N . TYR A 1 224 ? -6.249 1.208 -0.708 1.00 98.88 224 TYR A N 1
ATOM 1761 C CA . TYR A 1 224 ? -6.601 1.192 -2.129 1.00 98.88 224 TYR A CA 1
ATOM 1762 C C . TYR A 1 224 ? -8.042 0.749 -2.384 1.00 98.88 224 TYR A C 1
ATOM 1764 O O . TYR A 1 224 ? -8.663 1.223 -3.331 1.00 98.88 224 TYR A O 1
ATOM 1772 N N . LEU A 1 225 ? -8.625 -0.069 -1.502 1.00 98.94 225 LEU A N 1
ATOM 1773 C CA . LEU A 1 225 ? -10.073 -0.276 -1.483 1.00 98.94 225 LEU A CA 1
ATOM 1774 C C . LEU A 1 225 ? -10.812 1.031 -1.159 1.00 98.94 225 LEU A C 1
ATOM 1776 O O . LEU A 1 225 ? -11.827 1.318 -1.780 1.00 98.94 225 LEU A O 1
ATOM 1780 N N . GLY A 1 226 ? -10.296 1.867 -0.256 1.00 98.81 226 GLY A N 1
ATOM 1781 C CA . GLY A 1 226 ? -10.849 3.197 0.010 1.00 98.81 226 GLY A CA 1
ATOM 1782 C C . GLY A 1 226 ? -10.818 4.106 -1.225 1.00 98.81 226 GLY A C 1
ATOM 1783 O O . GLY A 1 226 ? -11.807 4.773 -1.527 1.00 98.81 226 GLY A O 1
ATOM 1784 N N . GLU A 1 227 ? -9.717 4.096 -1.982 1.00 98.62 227 GLU A N 1
ATOM 1785 C CA . GLU A 1 227 ? -9.616 4.813 -3.264 1.00 98.62 227 GLU A CA 1
ATOM 1786 C C . GLU A 1 227 ? -10.625 4.272 -4.296 1.00 98.62 227 GLU A C 1
ATOM 1788 O O . GLU A 1 227 ? -11.378 5.052 -4.883 1.00 98.62 227 GLU A O 1
ATOM 1793 N N . ALA A 1 228 ? -10.730 2.948 -4.451 1.00 98.88 228 ALA A N 1
ATOM 1794 C CA . ALA A 1 228 ? -11.712 2.319 -5.338 1.00 98.88 228 ALA A CA 1
ATOM 1795 C C . ALA A 1 228 ? -13.162 2.615 -4.923 1.00 98.88 228 ALA A C 1
ATOM 1797 O O . ALA A 1 228 ? -14.009 2.888 -5.772 1.00 98.88 228 ALA A O 1
ATOM 1798 N N . ALA A 1 229 ? -13.459 2.609 -3.624 1.00 98.81 229 ALA A N 1
ATOM 1799 C CA . ALA A 1 229 ? -14.778 2.917 -3.084 1.00 98.81 229 ALA A CA 1
ATOM 1800 C C . ALA A 1 229 ? -15.195 4.359 -3.399 1.00 98.81 229 ALA A C 1
ATOM 1802 O O . ALA A 1 229 ? -16.329 4.599 -3.813 1.00 98.81 229 ALA A O 1
ATOM 1803 N N . ARG A 1 230 ? -14.268 5.320 -3.290 1.00 98.56 230 ARG A N 1
ATOM 1804 C CA . ARG A 1 230 ? -14.495 6.711 -3.718 1.00 98.56 230 ARG A CA 1
ATOM 1805 C C . ARG A 1 230 ? -14.690 6.844 -5.227 1.00 98.56 230 ARG A C 1
ATOM 1807 O O . ARG A 1 230 ? -15.384 7.758 -5.662 1.00 98.56 230 ARG A O 1
ATOM 1814 N N . ALA A 1 231 ? -14.104 5.941 -6.008 1.00 98.38 231 ALA A N 1
ATOM 1815 C CA . ALA A 1 231 ? -14.314 5.838 -7.449 1.00 98.38 231 ALA A CA 1
ATOM 1816 C C . ALA A 1 231 ? -15.585 5.044 -7.834 1.00 98.38 231 ALA A C 1
ATOM 1818 O O . ALA A 1 231 ? -15.845 4.851 -9.018 1.00 98.38 231 ALA A O 1
ATOM 1819 N N . GLY A 1 232 ? -16.393 4.609 -6.858 1.00 98.19 232 GLY A N 1
ATOM 1820 C CA . GLY A 1 232 ? -17.693 3.967 -7.082 1.00 98.19 232 GLY A CA 1
ATOM 1821 C C . GLY A 1 232 ? -17.728 2.451 -6.868 1.00 98.19 232 GLY A C 1
ATOM 1822 O O . GLY A 1 232 ? -18.766 1.842 -7.121 1.00 98.19 232 GLY A O 1
ATOM 1823 N N . SER A 1 233 ? -16.645 1.828 -6.388 1.00 98.75 233 SER A N 1
ATOM 1824 C CA . SER A 1 233 ? -16.630 0.392 -6.084 1.00 98.75 233 SER A CA 1
ATOM 1825 C C . SER A 1 233 ? -17.489 0.058 -4.859 1.00 98.75 233 SER A C 1
ATOM 1827 O O . SER A 1 233 ? -17.181 0.446 -3.726 1.00 98.75 233 SER A O 1
ATOM 1829 N N . ALA A 1 234 ? -18.568 -0.698 -5.068 1.00 98.62 234 ALA A N 1
ATOM 1830 C CA . ALA A 1 234 ? -19.490 -1.078 -4.003 1.00 98.62 234 ALA A CA 1
ATOM 1831 C C . ALA A 1 234 ? -18.895 -2.169 -3.103 1.00 98.62 234 ALA A C 1
ATOM 1833 O O . ALA A 1 234 ? -19.029 -2.086 -1.879 1.00 98.62 234 ALA A O 1
ATOM 1834 N N . ALA A 1 235 ? -18.218 -3.163 -3.692 1.00 98.69 235 ALA A N 1
ATOM 1835 C CA . ALA A 1 235 ? -17.510 -4.195 -2.936 1.00 98.69 235 ALA A CA 1
ATOM 1836 C C . ALA A 1 235 ? -16.426 -3.587 -2.037 1.00 98.69 235 ALA A C 1
ATOM 1838 O O . ALA A 1 235 ? -16.385 -3.865 -0.838 1.00 98.69 235 ALA A O 1
ATOM 1839 N N . ALA A 1 236 ? -15.608 -2.678 -2.575 1.00 98.88 236 ALA A N 1
ATOM 1840 C CA . ALA A 1 236 ? -14.562 -2.034 -1.792 1.00 98.88 236 ALA A CA 1
ATOM 1841 C C . ALA A 1 236 ? -15.126 -1.208 -0.627 1.00 98.88 236 ALA A C 1
ATOM 1843 O O . ALA A 1 236 ? -14.598 -1.279 0.484 1.00 98.88 236 ALA A O 1
ATOM 1844 N N . ARG A 1 237 ? -16.236 -0.485 -0.848 1.00 98.88 237 ARG A N 1
ATOM 1845 C CA . ARG A 1 237 ? -16.905 0.283 0.211 1.00 98.88 237 ARG A CA 1
ATOM 1846 C C . ARG A 1 237 ? -17.360 -0.615 1.363 1.00 98.88 237 ARG A C 1
ATOM 1848 O O . ARG A 1 237 ? -17.109 -0.270 2.515 1.00 98.88 237 ARG A O 1
ATOM 1855 N N . ARG A 1 238 ? -18.011 -1.748 1.067 1.00 98.81 238 ARG A N 1
ATOM 1856 C CA . ARG A 1 238 ? -18.473 -2.694 2.099 1.00 98.81 238 ARG A CA 1
ATOM 1857 C C . ARG A 1 238 ? -17.308 -3.233 2.917 1.00 98.81 238 ARG A C 1
ATOM 1859 O O . ARG A 1 238 ? -17.326 -3.098 4.134 1.00 98.81 238 ARG A O 1
ATOM 1866 N N . ILE A 1 239 ? -16.272 -3.744 2.247 1.00 98.81 239 ILE A N 1
ATOM 1867 C CA . ILE A 1 239 ? -15.093 -4.307 2.914 1.00 98.81 239 ILE A CA 1
ATOM 1868 C C . ILE A 1 239 ? -14.467 -3.289 3.877 1.00 98.81 239 ILE A C 1
ATOM 1870 O O . ILE A 1 239 ? -14.192 -3.629 5.027 1.00 98.81 239 ILE A O 1
ATOM 1874 N N . VAL A 1 240 ? -14.237 -2.048 3.425 1.00 98.88 240 VAL A N 1
ATOM 1875 C CA . VAL A 1 240 ? -13.590 -1.011 4.248 1.00 98.88 240 VAL A CA 1
ATOM 1876 C C . VAL A 1 240 ? -14.431 -0.677 5.475 1.00 98.88 240 VAL A C 1
ATOM 1878 O O . VAL A 1 240 ? -13.895 -0.671 6.580 1.00 98.88 240 VAL A O 1
ATOM 1881 N N . LEU A 1 241 ? -15.734 -0.431 5.307 1.00 98.88 241 LEU A N 1
ATOM 1882 C CA . LEU A 1 241 ? -16.601 -0.039 6.420 1.00 98.88 241 LEU A CA 1
ATOM 1883 C C . LEU A 1 241 ? -16.789 -1.180 7.430 1.00 98.88 241 LEU A C 1
ATOM 1885 O O . LEU A 1 241 ? -16.610 -0.957 8.624 1.00 98.88 241 LEU A O 1
ATOM 1889 N N . THR A 1 242 ? -17.056 -2.405 6.964 1.00 98.81 242 THR A N 1
ATOM 1890 C CA . THR A 1 242 ? -17.189 -3.582 7.839 1.00 98.81 242 THR A CA 1
ATOM 1891 C C . THR A 1 242 ? -15.888 -3.876 8.582 1.00 98.81 242 THR A C 1
ATOM 1893 O O . THR A 1 242 ? -15.902 -4.138 9.784 1.00 98.81 242 THR A O 1
ATOM 1896 N N . SER A 1 243 ? -14.745 -3.776 7.898 1.00 98.81 243 SER A N 1
ATOM 1897 C CA . SER A 1 243 ? -13.442 -3.966 8.539 1.00 98.81 243 SER A CA 1
ATOM 1898 C C . SER A 1 243 ? -13.160 -2.882 9.579 1.00 98.81 243 SER A C 1
ATOM 1900 O O . SER A 1 243 ? -12.663 -3.198 10.655 1.00 98.81 243 SER A O 1
ATOM 1902 N N . ALA A 1 244 ? -13.469 -1.615 9.281 1.00 98.75 244 ALA A N 1
ATOM 1903 C CA . ALA A 1 244 ? -13.228 -0.494 10.188 1.00 98.75 244 ALA A CA 1
ATOM 1904 C C . ALA A 1 244 ? -14.083 -0.585 11.454 1.00 98.75 244 ALA A C 1
ATOM 1906 O O . ALA A 1 244 ? -13.570 -0.362 12.549 1.00 98.75 244 ALA A O 1
ATOM 1907 N N . GLU A 1 245 ? -15.353 -0.967 11.319 1.00 98.69 245 GLU A N 1
ATOM 1908 C CA . GLU A 1 245 ? -16.236 -1.206 12.459 1.00 98.69 245 GLU A CA 1
ATOM 1909 C C . GLU A 1 245 ? -15.719 -2.353 13.336 1.00 98.69 245 GLU A C 1
ATOM 1911 O O . GLU A 1 245 ? -15.607 -2.190 14.552 1.00 98.69 245 GLU A O 1
ATOM 1916 N N . ALA A 1 246 ? -15.307 -3.471 12.729 1.00 98.62 246 ALA A N 1
ATOM 1917 C CA . ALA A 1 246 ? -14.728 -4.599 13.454 1.00 98.62 246 ALA A CA 1
ATOM 1918 C C . ALA A 1 246 ? -13.416 -4.223 14.165 1.00 98.62 246 ALA A C 1
ATOM 1920 O O . ALA A 1 246 ? -13.265 -4.474 15.361 1.00 98.62 246 ALA A O 1
ATOM 1921 N N . ALA A 1 247 ? -12.492 -3.556 13.466 1.00 98.25 247 ALA A N 1
ATOM 1922 C CA . ALA A 1 247 ? -11.219 -3.114 14.031 1.00 98.25 247 ALA A CA 1
ATOM 1923 C C . ALA A 1 247 ? -11.419 -2.124 15.185 1.00 98.25 247 ALA A C 1
ATOM 1925 O O . ALA A 1 247 ? -10.728 -2.212 16.198 1.00 98.25 247 ALA A O 1
ATOM 1926 N N . TRP A 1 248 ? -12.372 -1.198 15.051 1.00 98.19 248 TRP A N 1
ATOM 1927 C CA . TRP A 1 248 ? -12.707 -0.258 16.113 1.00 98.19 248 TRP A CA 1
ATOM 1928 C C . TRP A 1 248 ? -13.355 -0.966 17.301 1.00 98.19 248 TRP A C 1
ATOM 1930 O O . TRP A 1 248 ? -12.946 -0.732 18.434 1.00 98.19 248 TRP A O 1
ATOM 1940 N N . GLY A 1 249 ? -14.322 -1.857 17.074 1.00 98.25 249 GLY A N 1
ATOM 1941 C CA . GLY A 1 249 ? -14.999 -2.611 18.134 1.00 98.25 249 GLY A CA 1
ATOM 1942 C C . GLY A 1 249 ? -14.068 -3.542 18.915 1.00 98.25 249 GLY A C 1
ATOM 1943 O O . GLY A 1 249 ? -14.255 -3.725 20.115 1.00 98.25 249 GLY A O 1
ATOM 1944 N N . ASN A 1 250 ? -13.038 -4.072 18.254 1.00 97.75 250 ASN A N 1
ATOM 1945 C CA . ASN A 1 250 ? -12.058 -4.983 18.839 1.00 97.75 250 ASN A CA 1
ATOM 1946 C C . ASN A 1 250 ? -10.749 -4.307 19.279 1.00 97.75 250 ASN A C 1
ATOM 1948 O O . ASN A 1 250 ? -9.826 -4.998 19.704 1.00 97.75 250 ASN A O 1
ATOM 1952 N N . ARG A 1 251 ? -10.621 -2.979 19.183 1.00 97.56 251 ARG A N 1
ATOM 1953 C CA . ARG A 1 251 ? -9.412 -2.275 19.640 1.00 97.56 251 ARG A CA 1
ATOM 1954 C C . ARG A 1 251 ? -9.203 -2.461 21.146 1.00 97.56 251 ARG A C 1
ATOM 1956 O O . ARG A 1 251 ? -10.161 -2.585 21.908 1.00 97.56 251 ARG A O 1
ATOM 1963 N N . ALA A 1 252 ? -7.952 -2.402 21.582 1.00 95.81 252 ALA A N 1
ATOM 1964 C CA . ALA A 1 252 ? -7.616 -2.312 22.995 1.00 95.81 252 ALA A CA 1
ATOM 1965 C C . ALA A 1 252 ? -7.261 -0.871 23.361 1.00 95.81 252 ALA A C 1
ATOM 1967 O O . ALA A 1 252 ? -6.656 -0.155 22.565 1.00 95.81 252 ALA A O 1
ATOM 1968 N N . GLU A 1 253 ? -7.609 -0.456 24.575 1.00 94.81 253 GLU A N 1
ATOM 1969 C CA . GLU A 1 253 ? -7.314 0.882 25.086 1.00 94.81 253 GLU A CA 1
ATOM 1970 C C . GLU A 1 253 ? -6.600 0.790 26.433 1.00 94.81 253 GLU A C 1
ATOM 1972 O O . GLU A 1 253 ? -6.973 0.002 27.305 1.00 94.81 253 GLU A O 1
ATOM 1977 N N . SER A 1 254 ? -5.565 1.605 26.604 1.00 91.62 254 SER A N 1
ATOM 1978 C CA . SER A 1 254 ? -4.866 1.792 27.873 1.00 91.62 254 SER A CA 1
ATOM 1979 C C . SER A 1 254 ? -4.523 3.270 28.079 1.00 91.62 254 SER A C 1
ATOM 1981 O O . SER A 1 254 ? -4.786 4.111 27.220 1.00 91.62 254 SER A O 1
ATOM 1983 N N . ALA A 1 255 ? -3.888 3.594 29.208 1.00 89.81 255 ALA A N 1
ATOM 1984 C CA . ALA A 1 255 ? -3.334 4.930 29.436 1.00 89.81 255 ALA A CA 1
ATOM 1985 C C . ALA A 1 255 ? -2.267 5.332 28.394 1.00 89.81 255 ALA A C 1
ATOM 1987 O O . ALA A 1 255 ? -2.022 6.520 28.205 1.00 89.81 255 ALA A O 1
ATOM 1988 N N . ASP A 1 256 ? -1.656 4.358 27.711 1.00 86.12 256 ASP A N 1
ATOM 1989 C CA . ASP A 1 256 ? -0.634 4.578 26.684 1.00 86.12 256 ASP A CA 1
ATOM 1990 C C . ASP A 1 256 ? -1.225 4.791 25.278 1.00 86.12 256 ASP A C 1
ATOM 1992 O O . ASP A 1 256 ? -0.490 5.152 24.357 1.00 86.12 256 ASP A O 1
ATOM 1996 N N . GLY A 1 257 ? -2.536 4.579 25.096 1.00 89.88 257 GLY A N 1
ATOM 1997 C CA . GLY A 1 257 ? -3.245 4.838 23.844 1.00 89.88 257 GLY A CA 1
ATOM 1998 C C . GLY A 1 257 ? -4.129 3.688 23.356 1.00 89.88 257 GLY A C 1
ATOM 1999 O O . GLY A 1 257 ? -4.541 2.812 24.118 1.00 89.88 257 GLY A O 1
ATOM 2000 N N . VAL A 1 258 ? -4.436 3.732 22.057 1.00 93.50 258 VAL A N 1
ATOM 2001 C CA . VAL A 1 258 ? -5.269 2.753 21.345 1.00 93.50 258 VAL A CA 1
ATOM 2002 C C . VAL A 1 258 ? -4.375 1.782 20.578 1.00 93.50 258 VAL A C 1
ATOM 2004 O O . VAL A 1 258 ? -3.455 2.206 19.879 1.00 93.50 258 VAL A O 1
ATOM 2007 N N . PHE A 1 259 ? -4.681 0.491 20.670 1.00 94.88 259 PHE A N 1
ATOM 2008 C CA . PHE A 1 259 ? -3.965 -0.585 19.995 1.00 94.88 259 PHE A CA 1
ATOM 2009 C C . PHE A 1 259 ? -4.910 -1.366 19.088 1.00 94.88 259 PHE A C 1
ATOM 2011 O O . PHE A 1 259 ? -5.947 -1.867 19.528 1.00 94.88 259 PHE A O 1
ATOM 2018 N N . PHE A 1 260 ? -4.520 -1.505 17.825 1.00 96.06 260 PHE A N 1
ATOM 2019 C CA . PHE A 1 260 ? -5.204 -2.357 16.859 1.00 96.06 260 PHE A CA 1
ATOM 2020 C C . PHE A 1 260 ? -4.561 -3.736 16.793 1.00 96.06 260 PHE A C 1
ATOM 2022 O O . PHE A 1 260 ? -3.345 -3.870 16.942 1.00 96.06 260 PHE A O 1
ATOM 2029 N N . GLY A 1 261 ? -5.405 -4.739 16.552 1.00 94.06 261 GLY A N 1
ATOM 2030 C CA . GLY A 1 261 ? -5.019 -6.126 16.327 1.00 94.06 261 GLY A CA 1
ATOM 2031 C C . GLY A 1 261 ? -4.518 -6.377 14.908 1.00 94.06 261 GLY A C 1
ATOM 2032 O O . GLY A 1 261 ? -4.855 -5.651 13.971 1.00 94.06 261 GLY A O 1
ATOM 2033 N N . HIS A 1 262 ? -3.745 -7.449 14.748 1.00 92.44 262 HIS A N 1
ATOM 2034 C CA . HIS A 1 262 ? -3.406 -7.997 13.429 1.00 92.44 262 HIS A CA 1
ATOM 2035 C C . HIS A 1 262 ? -4.593 -8.729 12.773 1.00 92.44 262 HIS A C 1
ATOM 2037 O O . HIS A 1 262 ? -4.670 -8.804 11.549 1.00 92.44 262 HIS A O 1
ATOM 2043 N N . ASP A 1 263 ? -5.517 -9.246 13.590 1.00 94.69 263 ASP A N 1
ATOM 2044 C CA . ASP A 1 263 ? -6.812 -9.802 13.201 1.00 94.69 263 ASP A CA 1
ATOM 2045 C C . ASP A 1 263 ? -7.916 -8.891 13.747 1.00 94.69 263 ASP A C 1
ATOM 2047 O O . ASP A 1 263 ? -8.119 -8.802 14.955 1.00 94.69 263 ASP A O 1
ATOM 2051 N N . TRP A 1 264 ? -8.625 -8.197 12.858 1.00 97.50 264 TRP A N 1
ATOM 2052 C CA . TRP A 1 264 ? -9.681 -7.256 13.240 1.00 97.50 264 TRP A CA 1
ATOM 2053 C C . TRP A 1 264 ? -10.985 -7.940 13.671 1.00 97.50 264 TRP A C 1
ATOM 2055 O O . TRP A 1 264 ? -11.893 -7.262 14.146 1.00 97.50 264 TRP A O 1
ATOM 2065 N N . THR A 1 265 ? -11.086 -9.269 13.538 1.00 96.12 265 THR A N 1
ATOM 2066 C CA . THR A 1 265 ? -12.233 -10.060 14.018 1.00 96.12 265 THR A CA 1
ATOM 2067 C C . THR A 1 265 ? -12.100 -10.490 15.481 1.00 96.12 265 THR A C 1
ATOM 2069 O O . THR A 1 265 ? -13.059 -11.008 16.053 1.00 96.12 265 THR A O 1
ATOM 2072 N N . ALA A 1 266 ? -10.938 -10.264 16.099 1.00 94.69 266 ALA A N 1
ATOM 2073 C CA . ALA A 1 266 ? -10.643 -10.652 17.471 1.00 94.69 266 ALA A CA 1
ATOM 2074 C C . ALA A 1 266 ? -10.192 -9.444 18.310 1.00 94.69 266 ALA A C 1
ATOM 2076 O O . ALA A 1 266 ? -9.523 -8.559 17.774 1.00 94.69 266 ALA A O 1
ATOM 2077 N N . PRO A 1 267 ? -10.495 -9.411 19.624 1.00 96.31 267 PRO A N 1
ATOM 2078 C CA . PRO A 1 267 ? -10.007 -8.365 20.517 1.00 96.31 267 PRO A CA 1
ATOM 2079 C C . PRO A 1 267 ? -8.481 -8.232 20.473 1.00 96.31 267 PRO A C 1
ATOM 2081 O O . PRO A 1 267 ? -7.754 -9.216 20.637 1.00 96.31 267 PRO A O 1
ATOM 2084 N N . ALA A 1 268 ? -8.000 -7.006 20.286 1.00 94.44 268 ALA A N 1
ATOM 2085 C CA . ALA A 1 268 ? -6.587 -6.677 20.321 1.00 94.44 268 ALA A CA 1
ATOM 2086 C C . ALA A 1 268 ? -6.017 -6.885 21.730 1.00 94.44 268 ALA A C 1
ATOM 2088 O O . ALA A 1 268 ? -6.706 -6.756 22.745 1.00 94.44 268 ALA A O 1
ATOM 2089 N N . VAL A 1 269 ? -4.723 -7.182 21.794 1.00 91.38 269 VAL A N 1
ATOM 2090 C CA . VAL A 1 269 ? -4.010 -7.402 23.053 1.00 91.38 269 VAL A CA 1
ATOM 2091 C C . VAL A 1 269 ? -3.155 -6.181 23.367 1.00 91.38 269 VAL A C 1
ATOM 2093 O O . VAL A 1 269 ? -2.358 -5.749 22.535 1.00 91.38 269 VAL A O 1
ATOM 2096 N N . ILE A 1 270 ? -3.278 -5.646 24.587 1.00 88.19 270 ILE A N 1
ATOM 2097 C CA . ILE A 1 270 ? -2.398 -4.569 25.061 1.00 88.19 270 ILE A CA 1
ATOM 2098 C C . ILE A 1 270 ? -0.972 -5.126 25.161 1.00 88.19 270 ILE A C 1
ATOM 2100 O O . ILE A 1 270 ? -0.735 -6.063 25.936 1.00 88.19 270 ILE A O 1
ATOM 2104 N N . PRO A 1 271 ? 0.001 -4.578 24.415 1.00 83.00 271 PRO A N 1
ATOM 2105 C CA . PRO A 1 271 ? 1.336 -5.141 24.417 1.00 83.00 271 PRO A CA 1
ATOM 2106 C C . PRO A 1 271 ? 2.078 -4.849 25.728 1.00 83.00 271 PRO A C 1
ATOM 2108 O O . PRO A 1 271 ? 2.158 -3.706 26.170 1.00 83.00 271 PRO A O 1
ATOM 2111 N N . THR A 1 272 ? 2.687 -5.872 26.335 1.00 77.56 272 THR A N 1
ATOM 2112 C CA . THR A 1 272 ? 3.503 -5.727 27.557 1.00 77.56 272 THR A CA 1
ATOM 2113 C C . THR A 1 272 ? 4.978 -6.011 27.283 1.00 77.56 272 THR A C 1
ATOM 2115 O O . THR A 1 272 ? 5.324 -6.750 26.358 1.00 77.56 272 THR A O 1
ATOM 2118 N N . ALA A 1 273 ? 5.880 -5.437 28.089 1.00 65.00 273 ALA A N 1
ATOM 2119 C CA . ALA A 1 273 ? 7.333 -5.610 27.946 1.00 65.00 273 ALA A CA 1
ATOM 2120 C C . ALA A 1 273 ? 7.820 -7.064 28.132 1.00 65.00 273 ALA A C 1
ATOM 2122 O O . ALA A 1 273 ? 8.914 -7.395 27.686 1.00 65.00 273 ALA A O 1
ATOM 2123 N N . ALA A 1 274 ? 7.014 -7.927 28.762 1.00 55.91 274 ALA A N 1
ATOM 2124 C CA . ALA A 1 274 ? 7.333 -9.335 29.011 1.00 55.91 274 ALA A CA 1
ATOM 2125 C C . ALA A 1 274 ? 7.081 -10.256 27.800 1.00 55.91 274 ALA A C 1
ATOM 2127 O O . ALA A 1 274 ? 7.474 -11.422 27.825 1.00 55.91 274 ALA A O 1
ATOM 2128 N N . ALA A 1 275 ? 6.429 -9.761 26.744 1.00 56.50 275 ALA A N 1
ATOM 2129 C CA . ALA A 1 275 ? 6.192 -10.539 25.535 1.00 56.50 275 ALA A CA 1
ATOM 2130 C C . ALA A 1 275 ? 7.513 -10.758 24.761 1.00 56.50 275 ALA A C 1
ATOM 2132 O O . ALA A 1 275 ? 8.181 -9.775 24.424 1.00 56.50 275 ALA A O 1
ATOM 2133 N N . PRO A 1 276 ? 7.898 -12.009 24.441 1.00 54.75 276 PRO A N 1
ATOM 2134 C CA . PRO A 1 276 ? 9.117 -12.277 23.687 1.00 54.75 276 PRO A CA 1
ATOM 2135 C C . PRO A 1 276 ? 9.086 -11.601 22.308 1.00 54.75 276 PRO A C 1
ATOM 2137 O O . PRO A 1 276 ? 8.056 -11.578 21.628 1.00 54.75 276 PRO A O 1
ATOM 2140 N N . LEU A 1 277 ? 10.236 -11.100 21.849 1.00 54.56 277 LEU A N 1
ATOM 2141 C CA . LEU A 1 277 ? 10.431 -10.834 20.422 1.00 54.56 277 LEU A CA 1
ATOM 2142 C C . LEU A 1 277 ? 10.315 -12.185 19.698 1.00 54.56 277 LEU A C 1
ATOM 2144 O O . LEU A 1 277 ? 10.897 -13.172 20.149 1.00 54.56 277 LEU A O 1
ATOM 2148 N N . GLY A 1 278 ? 9.494 -12.264 18.649 1.00 52.03 278 GLY A N 1
ATOM 2149 C CA . GLY A 1 278 ? 9.212 -13.539 17.989 1.00 52.03 278 GLY A CA 1
ATOM 2150 C C . GLY A 1 278 ? 10.473 -14.180 17.406 1.00 52.03 278 GLY A C 1
ATOM 2151 O O . GLY A 1 278 ? 11.438 -13.498 17.060 1.00 52.03 278 GLY A O 1
ATOM 2152 N N . ALA A 1 279 ? 10.476 -15.511 17.321 1.00 44.00 279 ALA A N 1
ATOM 2153 C CA . ALA A 1 279 ? 11.572 -16.260 16.716 1.00 44.00 279 ALA A CA 1
ATOM 2154 C C . ALA A 1 279 ? 11.656 -15.988 15.203 1.00 44.00 279 ALA A C 1
ATOM 2156 O O . ALA A 1 279 ? 10.636 -15.799 14.538 1.00 44.00 279 ALA A O 1
ATOM 2157 N N . ASN A 1 280 ? 12.874 -16.017 14.655 1.00 41.19 280 ASN A N 1
ATOM 2158 C CA . ASN A 1 280 ? 13.133 -15.773 13.237 1.00 41.19 280 ASN A CA 1
ATOM 2159 C C . ASN A 1 280 ? 12.425 -16.835 12.359 1.00 41.19 280 ASN A C 1
ATOM 2161 O O . ASN A 1 280 ? 12.866 -17.981 12.320 1.00 41.19 280 ASN A O 1
ATOM 2165 N N . GLN A 1 281 ? 11.330 -16.483 11.674 1.00 43.97 281 GLN A N 1
ATOM 2166 C CA . GLN A 1 281 ? 10.538 -17.407 10.835 1.00 43.97 281 GLN A CA 1
ATOM 2167 C C . GLN A 1 281 ? 10.418 -16.995 9.356 1.00 43.97 281 GLN A C 1
ATOM 2169 O O . GLN A 1 281 ? 9.938 -17.788 8.549 1.00 43.97 281 GLN A O 1
ATOM 2174 N N . ALA A 1 282 ? 10.859 -15.792 8.968 1.00 43.22 282 ALA A N 1
ATOM 2175 C CA . ALA A 1 282 ? 10.815 -15.322 7.584 1.00 43.22 282 ALA A CA 1
ATOM 2176 C C . ALA A 1 282 ? 12.248 -15.206 7.034 1.00 43.22 282 ALA A C 1
ATOM 2178 O O . ALA A 1 282 ? 13.021 -14.401 7.548 1.00 43.22 282 ALA A O 1
ATOM 2179 N N . PRO A 1 283 ? 12.635 -15.979 6.001 1.00 36.28 283 PRO A N 1
ATOM 2180 C CA . PRO A 1 283 ? 14.015 -15.990 5.514 1.00 36.28 283 PRO A CA 1
ATOM 2181 C C . PRO A 1 283 ? 14.486 -14.648 4.930 1.00 36.28 283 PRO A C 1
ATOM 2183 O O . PRO A 1 283 ? 15.688 -14.432 4.864 1.00 36.28 283 PRO A O 1
ATOM 2186 N N . ASN A 1 284 ? 13.570 -13.746 4.547 1.00 50.91 284 ASN A N 1
ATOM 2187 C CA . ASN A 1 284 ? 13.886 -12.447 3.939 1.00 50.91 284 ASN A CA 1
ATOM 2188 C C . ASN A 1 284 ? 12.891 -11.326 4.331 1.00 50.91 284 ASN A C 1
ATOM 2190 O O . ASN A 1 284 ? 12.695 -10.392 3.561 1.00 50.91 284 ASN A O 1
ATOM 2194 N N . GLY A 1 285 ? 12.215 -11.444 5.478 1.00 54.34 285 GLY A N 1
ATOM 2195 C CA . GLY A 1 285 ? 11.214 -10.474 5.940 1.00 54.34 285 GLY A CA 1
ATOM 2196 C C . GLY A 1 285 ? 11.291 -10.259 7.447 1.00 54.34 285 GLY A C 1
ATOM 2197 O O . GLY A 1 285 ? 11.933 -11.026 8.166 1.00 54.34 285 GLY A O 1
ATOM 2198 N N . VAL A 1 286 ? 10.645 -9.208 7.936 1.00 56.72 286 VAL A N 1
ATOM 2199 C CA . VAL A 1 286 ? 10.574 -8.901 9.363 1.00 56.72 286 VAL A CA 1
ATOM 2200 C C . VAL A 1 286 ? 9.577 -9.836 10.023 1.00 56.72 286 VAL A C 1
ATOM 2202 O O . VAL A 1 286 ? 8.417 -9.938 9.620 1.00 56.72 286 VAL A O 1
ATOM 2205 N N . THR A 1 287 ? 10.034 -10.523 11.059 1.00 63.34 287 THR A N 1
ATOM 2206 C CA . THR A 1 287 ? 9.246 -11.529 11.762 1.00 63.34 287 THR A CA 1
ATOM 2207 C C . THR A 1 287 ? 8.337 -10.893 12.792 1.00 63.34 287 THR A C 1
ATOM 2209 O O . THR A 1 287 ? 8.753 -9.991 13.515 1.00 63.34 287 THR A O 1
ATOM 2212 N N . SER A 1 288 ? 7.113 -11.412 12.873 1.00 68.00 288 SER A N 1
ATOM 2213 C CA . SER A 1 288 ? 6.129 -11.036 13.886 1.00 68.00 288 SER A CA 1
ATOM 2214 C C . SER A 1 288 ? 6.707 -11.109 15.288 1.00 68.00 288 SER A C 1
ATOM 2216 O O . SER A 1 288 ? 7.304 -12.123 15.653 1.00 68.00 288 SER A O 1
ATOM 2218 N N . ALA A 1 289 ? 6.445 -10.092 16.107 1.00 61.38 289 ALA A N 1
ATOM 2219 C CA . ALA A 1 289 ? 6.550 -10.241 17.551 1.00 61.38 289 ALA A CA 1
ATOM 2220 C C . ALA A 1 289 ? 5.616 -11.363 18.050 1.00 61.38 289 ALA A C 1
ATOM 2222 O O . ALA A 1 289 ? 4.635 -11.710 17.383 1.00 61.38 289 ALA A O 1
ATOM 2223 N N . ALA A 1 290 ? 5.905 -11.934 19.229 1.00 71.06 290 ALA A N 1
ATOM 2224 C CA . ALA A 1 290 ? 5.024 -12.942 19.833 1.00 71.06 290 ALA A CA 1
ATOM 2225 C C . ALA A 1 290 ? 3.623 -12.379 20.128 1.00 71.06 290 ALA A C 1
ATOM 2227 O O . ALA A 1 290 ? 2.640 -13.112 20.072 1.00 71.06 290 ALA A O 1
ATOM 2228 N N . VAL A 1 291 ? 3.554 -11.073 20.399 1.00 83.12 291 VAL A N 1
ATOM 2229 C CA . VAL A 1 291 ? 2.327 -10.274 20.425 1.00 83.12 291 VAL A CA 1
ATOM 2230 C C . VAL A 1 291 ? 2.381 -9.334 19.215 1.00 83.12 291 VAL A C 1
ATOM 2232 O O . VAL A 1 291 ? 3.124 -8.351 19.277 1.00 83.12 291 VAL A O 1
ATOM 2235 N N . PRO A 1 292 ? 1.681 -9.641 18.108 1.00 85.94 292 PRO A N 1
ATOM 2236 C CA . PRO A 1 292 ? 1.717 -8.855 16.871 1.00 85.94 292 PRO A CA 1
ATOM 2237 C C . PRO A 1 292 ? 1.407 -7.369 17.056 1.00 85.94 292 PRO A C 1
ATOM 2239 O O . PRO A 1 292 ? 1.982 -6.531 16.373 1.00 85.94 292 PRO A O 1
ATOM 2242 N N . GLU A 1 293 ? 0.551 -7.030 18.018 1.00 90.00 293 GLU A N 1
ATOM 2243 C CA . GLU A 1 293 ? 0.140 -5.664 18.352 1.00 90.00 293 GLU A CA 1
ATOM 2244 C C . GLU A 1 293 ? 1.326 -4.791 18.794 1.00 90.00 293 GLU A C 1
ATOM 2246 O O . GLU A 1 293 ? 1.245 -3.563 18.754 1.00 90.00 293 GLU A O 1
ATOM 2251 N N . ARG A 1 294 ? 2.458 -5.409 19.164 1.00 87.56 294 ARG A N 1
ATOM 2252 C CA . ARG A 1 294 ? 3.719 -4.701 19.404 1.00 87.56 294 ARG A CA 1
ATOM 2253 C C . ARG A 1 294 ? 4.256 -4.045 18.145 1.00 87.56 294 ARG A C 1
ATOM 2255 O O . ARG A 1 294 ? 4.929 -3.031 18.273 1.00 87.56 294 ARG A O 1
ATOM 2262 N N . ASP A 1 295 ? 4.043 -4.629 16.972 1.00 89.19 295 ASP A N 1
ATOM 2263 C CA . ASP A 1 295 ? 4.726 -4.229 15.747 1.00 89.19 295 ASP A CA 1
ATOM 2264 C C . ASP A 1 295 ? 4.104 -2.957 15.163 1.00 89.19 295 ASP A C 1
ATOM 2266 O O . ASP A 1 295 ? 2.888 -2.849 14.993 1.00 89.19 295 ASP A O 1
ATOM 2270 N N . LEU A 1 296 ? 4.954 -1.991 14.798 1.00 91.62 296 LEU A N 1
ATOM 2271 C CA . LEU A 1 296 ? 4.509 -0.748 14.159 1.00 91.62 296 LEU A CA 1
ATOM 2272 C C . LEU A 1 296 ? 3.669 -1.030 12.907 1.00 91.62 296 LEU A C 1
ATOM 2274 O O . LEU A 1 296 ? 2.703 -0.321 12.650 1.00 91.62 296 LEU A O 1
ATOM 2278 N N . SER A 1 297 ? 4.011 -2.067 12.145 1.00 94.25 297 SER A N 1
ATOM 2279 C CA . SER A 1 297 ? 3.273 -2.484 10.952 1.00 94.25 297 SER A CA 1
ATOM 2280 C C . SER A 1 297 ? 1.790 -2.762 11.225 1.00 94.25 297 SER A C 1
ATOM 2282 O O . SER A 1 297 ? 0.941 -2.307 10.460 1.00 94.25 297 SER A O 1
ATOM 2284 N N . VAL A 1 298 ? 1.474 -3.443 12.331 1.00 95.44 298 VAL A N 1
ATOM 2285 C CA . VAL A 1 298 ? 0.095 -3.748 12.744 1.00 95.44 298 VAL A CA 1
ATOM 2286 C C . VAL A 1 298 ? -0.658 -2.466 13.090 1.00 95.44 298 VAL A C 1
ATOM 2288 O O . VAL A 1 298 ? -1.779 -2.256 12.623 1.00 95.44 298 VAL A O 1
ATOM 2291 N N . GLN A 1 299 ? -0.016 -1.561 13.832 1.00 96.38 299 GLN A N 1
ATOM 2292 C CA . GLN A 1 299 ? -0.634 -0.288 14.212 1.00 96.38 299 GLN A CA 1
ATOM 2293 C C . GLN A 1 299 ? -0.866 0.625 13.004 1.00 96.38 299 GLN A C 1
ATOM 2295 O O . GLN A 1 299 ? -1.930 1.231 12.872 1.00 96.38 299 GLN A O 1
ATOM 2300 N N . LEU A 1 300 ? 0.092 0.674 12.074 1.00 97.31 300 LEU A N 1
ATOM 2301 C CA . LEU A 1 300 ? -0.067 1.392 10.813 1.00 97.31 300 LEU A CA 1
ATOM 2302 C C . LEU A 1 300 ? -1.243 0.842 10.005 1.00 97.31 300 LEU A C 1
ATOM 2304 O O . LEU A 1 300 ? -1.990 1.634 9.440 1.00 97.31 300 LEU A O 1
ATOM 2308 N N . SER A 1 301 ? -1.455 -0.476 9.982 1.00 97.94 301 SER A N 1
ATOM 2309 C CA . SER A 1 301 ? -2.600 -1.053 9.274 1.00 97.94 301 SER A CA 1
ATOM 2310 C C . SER A 1 301 ? -3.946 -0.623 9.834 1.00 97.94 301 SER A C 1
ATOM 2312 O O . SER A 1 301 ? -4.818 -0.233 9.057 1.00 97.94 301 SER A O 1
ATOM 2314 N N . GLY A 1 302 ? -4.112 -0.666 11.159 1.00 97.69 302 GLY A N 1
ATOM 2315 C CA . GLY A 1 302 ? -5.327 -0.169 11.807 1.00 97.69 302 GLY A CA 1
ATOM 2316 C C . GLY A 1 302 ? -5.567 1.309 11.491 1.00 97.69 302 GLY A C 1
ATOM 2317 O O . GLY A 1 302 ? -6.668 1.693 11.105 1.00 97.69 302 GLY A O 1
ATOM 2318 N N . TRP A 1 303 ? -4.509 2.126 11.537 1.00 97.62 303 TRP A N 1
ATOM 2319 C CA . TRP A 1 303 ? -4.587 3.541 11.169 1.00 97.62 303 TRP A CA 1
ATOM 2320 C C . TRP A 1 303 ? -5.025 3.752 9.713 1.00 97.62 303 TRP A C 1
ATOM 2322 O O . TRP A 1 303 ? -5.949 4.520 9.453 1.00 97.62 303 TRP A O 1
ATOM 2332 N N . MET A 1 304 ? -4.396 3.061 8.754 1.00 98.62 304 MET A N 1
ATOM 2333 C CA . MET A 1 304 ? -4.746 3.173 7.331 1.00 98.62 304 MET A CA 1
ATOM 2334 C C . MET A 1 304 ? -6.204 2.810 7.064 1.00 98.62 304 MET A C 1
ATOM 2336 O O . MET A 1 304 ? -6.857 3.475 6.263 1.00 98.62 304 MET A O 1
ATOM 2340 N N . LEU A 1 305 ? -6.709 1.772 7.732 1.00 98.75 305 LEU A N 1
ATOM 2341 C CA . LEU A 1 305 ? -8.100 1.355 7.622 1.00 98.75 305 LEU A CA 1
ATOM 2342 C C . LEU A 1 305 ? -9.058 2.447 8.105 1.00 98.75 305 LEU A C 1
ATOM 2344 O O . LEU A 1 305 ? -10.011 2.772 7.399 1.00 98.75 305 LEU A O 1
ATOM 2348 N N . LEU A 1 306 ? -8.809 3.022 9.283 1.00 98.44 306 LEU A N 1
ATOM 2349 C CA . LEU A 1 306 ? -9.683 4.059 9.831 1.00 98.44 306 LEU A CA 1
ATOM 2350 C C . LEU A 1 306 ? -9.635 5.346 9.006 1.00 98.44 306 LEU A C 1
ATOM 2352 O O . LEU A 1 306 ? -10.678 5.942 8.758 1.00 98.44 306 LEU A O 1
ATOM 2356 N N . GLU A 1 307 ? -8.461 5.743 8.512 1.00 98.38 307 GLU A N 1
ATOM 2357 C CA . GLU A 1 307 ? -8.340 6.881 7.592 1.00 98.38 307 GLU A CA 1
ATOM 2358 C C . GLU A 1 307 ? -9.027 6.617 6.246 1.00 98.38 307 GLU A C 1
ATOM 2360 O O . GLU A 1 307 ? -9.603 7.531 5.654 1.00 98.38 307 GLU A O 1
ATOM 2365 N N . ALA A 1 308 ? -8.995 5.376 5.747 1.00 98.44 308 ALA A N 1
ATOM 2366 C CA . ALA A 1 308 ? -9.748 4.994 4.557 1.00 98.44 308 ALA A CA 1
ATOM 2367 C C . ALA A 1 308 ? -11.258 5.101 4.809 1.00 98.44 308 ALA A C 1
ATOM 2369 O O . ALA A 1 308 ? -11.955 5.712 4.005 1.00 98.44 308 ALA A O 1
ATOM 2370 N N . ALA A 1 309 ? -11.750 4.580 5.936 1.00 98.50 309 ALA A N 1
ATOM 2371 C CA . ALA A 1 309 ? -13.165 4.614 6.295 1.00 98.50 309 ALA A CA 1
ATOM 2372 C C . ALA A 1 309 ? -13.681 6.036 6.568 1.00 98.50 309 ALA A C 1
ATOM 2374 O O . ALA A 1 309 ? -14.760 6.385 6.107 1.00 98.50 309 ALA A O 1
ATOM 2375 N N . ALA A 1 310 ? -12.895 6.887 7.234 1.00 97.50 310 ALA A N 1
ATOM 2376 C CA . ALA A 1 310 ? -13.261 8.276 7.526 1.00 97.50 310 ALA A CA 1
ATOM 2377 C C . ALA A 1 310 ? -13.451 9.147 6.266 1.00 97.50 310 ALA A C 1
ATOM 2379 O O . ALA A 1 310 ? -14.000 10.245 6.344 1.00 97.50 310 ALA A O 1
ATOM 2380 N N . ARG A 1 311 ? -12.975 8.684 5.104 1.00 95.50 311 ARG A N 1
ATOM 2381 C CA . ARG A 1 311 ? -13.089 9.371 3.807 1.00 95.50 311 ARG A CA 1
ATOM 2382 C C . ARG A 1 311 ? -14.266 8.892 2.953 1.00 95.50 311 ARG A C 1
ATOM 2384 O O . ARG A 1 311 ? -14.393 9.384 1.826 1.00 95.50 311 ARG A O 1
ATOM 2391 N N . LEU A 1 312 ? -15.037 7.916 3.435 1.00 96.25 312 LEU A N 1
ATOM 2392 C CA . LEU A 1 312 ? -16.160 7.269 2.750 1.00 96.25 312 LEU A CA 1
ATOM 2393 C C . LEU A 1 312 ? -17.501 7.760 3.281 1.00 96.25 312 LEU A C 1
ATOM 2395 O O . LEU A 1 312 ? -18.447 7.725 2.460 1.00 96.25 312 LEU A O 1
#

Mean predicted aligned error: 4.85 Å

Nearest PDB structures (foldseek):
  6shd-assembly3_C  TM=8.416E-01  e=1.323E-17  Salegentibacter sp. Hel_I_6
  6y8f-assembly1_A  TM=8.300E-01  e=7.527E-17  Salegentibacter sp. Hel_I_6
  3k7x-assembly1_A  TM=8.299E-01  e=2.399E-16  Listeria innocua
  6r2m-assembly1_A  TM=8.541E-01  e=2.123E-02  Listeria monocytogenes
  6r2m-assembly2_B  TM=8.536E-01  e=3.789E-02  Listeria monocytogenes

Foldseek 3Di:
DDQFFPPHDVCSVVVPPPPLLLLLLVLVLLLLCCVVPNDPVSLVVNLCSQVVSCVNVVNDLDDFFLLSLLSNLVSLLSCVVVVRHDPVSNVVSLCVLVVQFDPDPLTAHARGPPDPWHFLSNLLSNLLSCLSVPVPVSNVVSLVSQVVFAQDPQRFGFGTPDPDDTDGFLLSLLSSLLSCLSNPVLVSSLSSLVSCQVPQDDVLEGNFDAAFQSLQRLLSSLLSLLSSVVVPRPSSLSSLQVNLVLQVVQWDQDPVGIFTASGSNHRADDDDPPFAQDDDDDPPTTDAGSRRSRGSSNRSSSSSSNSSNVSD

Sequence (312 aa):
MGITSFPPAAGAAWHRPLHYWWQAHLLDCLVDAELREPDEERRRLIRAFPRAMWVRNGFRWTNDYYDDIAWFGLALERAGRLGLGDPRGLRVIVDRLAGAWRRDALGGLPWRVGDEFRNAPVMGPAAILFARVGEDFLARRAVDWLRSRLQRDDGLVVDGLRPARPALYTYNQGTFIGALVELGDLAEAERVASAVEAKLTRDGVLVGARGGDGGLFAGITARYLGEAARAGSAAARRIVLTSAEAAWGNRAESADGVFFGHDWTAPAVIPTAAAPLGANQAPNGVTSAAVPERDLSVQLSGWMLLEAAARL

Radius of gyration: 18.22 Å; Cα contacts (8 Å, |Δi|>4): 596; chains: 1; bounding box: 43×47×51 Å

InterPro domains:
  IPR005198 Glycoside hydrolase, family 76 [PF03663] (17-267)
  IPR008928 Six-hairpin glycosidase superfamily [SSF48208] (14-259)
  IPR053169 Meiotically Up-regulated Gene Protein [PTHR47791] (17-312)

Secondary structure (DSSP, 8-state):
---SBSSPPTTGGGT-S--HHHHHHHHHHHHHHHHHS--HHHHHHHHHHHHHHHHHTTS-S--SBHHHHHHHHHHHHHHHHTT-S-HHHHHHHHHHHHTT---SSS-S-BSBTT---BBHHHHHHHHHHHHHTT-HHHHHHHHHHHHHHTB-TTSPBPSB--SS-----HHHHHHHHHHHHHTT-HHHHHHHHHHHHHHSEETTEEPP--SBGGGGHHHHHHHHHHHHHHTT-HHHHHHHHHHHHHHHHT-EEETTEEE--SSTTS------TTSPPPP---TTSPBPPSSGGGBHHHHHHHHHHHHHHTT-

Organism: NCBI:txid686624